Protein 7Z65 (pdb70)

Radius of gyration: 17.52 Å; Cα contacts (8 Å, |Δi|>4): 684; chains: 1; bounding box: 40×44×42 Å

Nearest PDB structures (foldseek):
  7z65-assembly1_A  TM=1.004E+00  e=1.056E-65  Chitinivibrio alkaliphilus ACht1
  7z64-assembly2_B  TM=1.002E+00  e=1.736E-60  Chitinivibrio alkaliphilus ACht1
  6le8-assembly1_A  TM=6.936E-01  e=2.674E-10  Caenorhabditis elegans
  6le7-assembly1_A  TM=6.899E-01  e=1.900E-09  Caenorhabditis elegans
  3gdb-assembly1_A  TM=5.589E-01  e=3.989E-04  Streptococcus pneumoniae R6

InterPro domains:
  IPR001223 Glycoside hydrolase family 18, catalytic domain [PF00704] (47-274)
  IPR001223 Glycoside hydrolase family 18, catalytic domain [PS51910] (29-298)
  IPR011583 Chitinase II/V-like, catalytic domain [SM00636] (20-342)
  IPR017853 Glycoside hydrolase superfamily [SSF51445] (47-275)
  IPR026444 Secretion system, C-terminal sorting domain [PF18962] (595-646)
  IPR026444 Secretion system, C-terminal sorting domain [TIGR04183] (591-647)
  IPR044060 Bacterial repeat domain [PF18998] (302-337)
  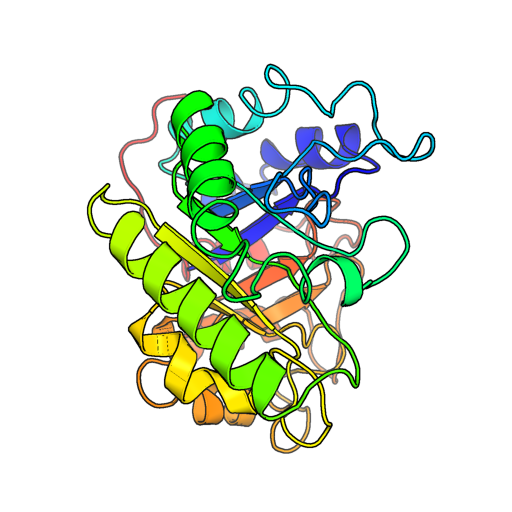IPR044060 Bacterial repeat domain [PF18998] (383-452)
  IPR050314 Glycosyl hydrolase family 18 [PTHR11177] (51-296)

Solvent-accessible surface area: 11142 Å² total; per-residue (Å²): 50,0,0,0,3,0,0,0,66,79,0,64,72,0,30,124,5,4,134,88,73,27,116,45,50,0,0,18,44,0,0,10,6,0,0,0,10,0,0,15,3,70,13,103,2,19,28,53,45,1,100,66,135,92,38,18,72,130,59,14,52,44,109,12,0,70,80,0,38,70,11,0,75,42,43,34,2,74,0,0,0,0,0,10,1,14,20,142,42,101,57,26,72,54,0,41,67,0,1,31,87,91,35,33,85,59,0,0,69,25,0,10,83,26,0,118,118,1,96,0,43,0,0,0,0,3,0,0,0,52,106,27,43,40,121,89,22,37,104,26,2,31,71,0,0,84,66,0,16,90,42,1,84,93,65,68,53,20,4,0,0,4,0,32,9,10,119,145,132,98,24,0,0,1,3,55,8,0,79,87,0,8,101,34,5,61,0,1,0,0,37,5,44,89,99,1,0,60,93,15,119,47,45,44,15,0,64,13,0,66,75,16,0,74,80,16,31,108,47,0,0,1,0,0,4,0,85,47,79,52,16,72,76,7,43,0,53,93,0,0,69,38,0,62,114,45,50,5,1,0,0,0,60,0,0,10,3,124,36,107,15,0,63,127,89,89,4,0,70,8,0,17,91,35,49,20,135,62,53,92,74,167,140

Foldseek 3Di:
DEEAEQEQAPNVLLLVQCPDAFVHFGNLLQAQEYEYAFKEFPQQQAIAGQDPPNGPVVCSDLVNLLSVVVSNVLALRFYAHEYECQSVHQDLSSVLSCLPPNRLVSNLVNRVVVCVVSVGAYHEYHRKFFLDADPSCLVSVLVSLQVSLVVCVVVNGFYEYEYEQDDPGRMPPYLVCLVSNVVSGQAYEHQCEQNAACQHDACRDPVNSLVSNPVCQQRYAYEYELQDQDHNPGGPQVRLVVCLVPNHHHYYYHSSSNDCSNSHNNSSVSSSSSVDGNDHRDD

Sequence (283 aa):
MVISWIPPYNNVPVSFENLEKSFDDGYGPADGLSHIAPQFWVPDDGNGGISSYVVTRDDYSMDYMNDDSVKKVIRDWGNQYGIKKTMLLCIIYNGEHGWDWSLVSSTSISAANRQSSFVDAIVTEMKRLNLHGVEVDLEGPNADSPTDTENFLLFMEKLSDTLSSSSLGKDLTIATFASREWDHIPDASHWPELLPLVDGITSMGYEETGINATGDLSYAGQKSMAAGAPEKLMMLGMPDHLDSWQGSSALLQQVEWAQDNGVGVALWDMQLRNEAWQRRDIWKALSSEIRGPLGTTYT

B-factor: mean 12.18, std 7.64, range [3.36, 64.38]

Structure (mmCIF, N/CA/C/O backbone):
data_7Z65
#
_entry.id   7Z65
#
_cell.length_a   55.060
_cell.length_b   62.340
_cell.length_c   75.170
_cell.angle_alpha   90.000
_cell.angle_beta   90.000
_cell.angle_gamma   90.000
#
_symmetry.space_group_name_H-M   'P 21 21 21'
#
loop_
_entity.id
_entity.type
_entity.pdbx_description
1 polymer 'Chitinase, GH18 family'
2 non-polymer 1,2-ETHANEDIOL
3 water water
#
loop_
_atom_site.group_PDB
_atom_site.id
_atom_site.type_symbol
_atom_site.label_atom_id
_atom_site.label_alt_id
_atom_site.label_comp_id
_atom_site.label_asym_id
_atom_site.label_entity_id
_atom_site.label_seq_id
_atom_site.pdbx_PDB_ins_code
_atom_site.Cartn_x
_atom_site.Cartn_y
_atom_site.Cartn_z
_atom_site.occupancy
_atom_site.B_iso_or_equiv
_atom_site.auth_seq_id
_atom_site.auth_comp_id
_atom_site.auth_asym_id
_atom_site.auth_atom_id
_atom_site.pdbx_PDB_model_num
ATOM 1 N N . MET A 1 1 ? -17.058 -12.577 3.764 1.00 10.73 0 MET A N 1
ATOM 2 C CA . MET A 1 1 ? -16.802 -11.517 4.751 1.00 9.66 0 MET A CA 1
ATOM 3 C C . MET A 1 1 ? -15.299 -11.458 4.982 1.00 10.09 0 MET A C 1
ATOM 4 O O . MET A 1 1 ? -14.613 -12.459 4.812 1.00 8.87 0 MET A O 1
ATOM 20 N N . VAL A 1 2 ? -14.770 -10.291 5.342 1.00 6.15 22 VAL A N 1
ATOM 21 C CA . VAL A 1 2 ? -13.379 -10.134 5.743 1.00 6.21 22 VAL A CA 1
ATOM 22 C C . VAL A 1 2 ? -13.372 -9.355 7.046 1.00 6.15 22 VAL A C 1
ATOM 23 O O . VAL A 1 2 ? -13.882 -8.225 7.105 1.00 6.17 22 VAL A O 1
ATOM 36 N N . ILE A 1 3 ? -12.855 -9.975 8.101 1.00 5.18 23 ILE A N 1
ATOM 37 C CA . ILE A 1 3 ? -12.883 -9.373 9.427 1.0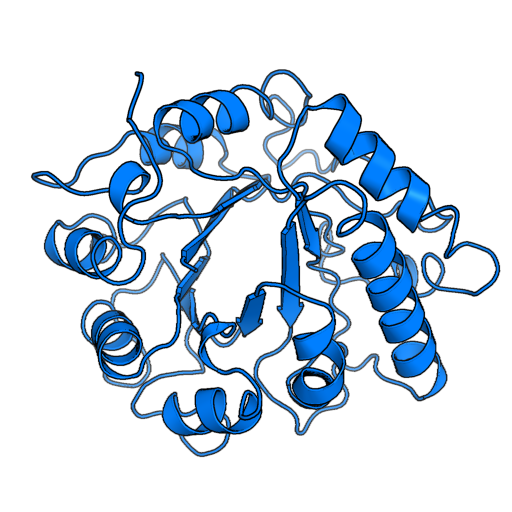0 5.14 23 ILE A CA 1
ATOM 38 C C . ILE A 1 3 ? -11.464 -9.206 9.927 1.00 3.91 23 ILE A C 1
ATOM 39 O O . ILE A 1 3 ? -10.558 -9.967 9.573 1.00 5.05 23 ILE A O 1
ATOM 55 N N . SER A 1 4 ? -11.275 -8.210 10.789 1.00 5.09 24 SER A N 1
ATOM 56 C CA . SER A 1 4 ? -10.064 -8.113 11.580 1.00 4.64 24 SER A CA 1
ATOM 57 C C . SER A 1 4 ? -10.428 -7.629 12.970 1.00 4.86 24 SER A C 1
ATOM 58 O O . SER A 1 4 ? -11.554 -7.210 13.229 1.00 5.85 24 SER A O 1
ATOM 65 N N . TRP A 1 5 ? -9.445 -7.712 13.862 1.00 5.47 25 TRP A N 1
ATOM 66 C CA . TRP A 1 5 ? -9.611 -7.354 15.263 1.00 5.12 25 TRP A CA 1
ATOM 67 C C . TRP A 1 5 ? -8.656 -6.247 15.665 1.00 4.17 25 TRP A C 1
ATOM 68 O O . TRP A 1 5 ? -7.513 -6.194 15.229 1.00 6.14 25 TRP A O 1
ATOM 89 N N . ILE A 1 6 ? -9.137 -5.415 16.572 1.00 4.83 26 ILE A N 1
ATOM 90 C CA . ILE A 1 6 ? -8.280 -4.519 17.339 1.00 5.74 26 ILE A CA 1
ATOM 91 C C . ILE A 1 6 ? -8.164 -5.121 18.730 1.00 5.04 26 ILE A C 1
ATOM 92 O O . ILE A 1 6 ? -9.116 -5.058 19.511 1.00 6.03 26 ILE A O 1
ATOM 108 N N . PRO A 1 7 ? -7.047 -5.744 19.076 1.00 5.77 27 PRO A N 1
ATOM 109 C CA . PRO A 1 7 ? -6.911 -6.274 20.438 1.00 7.20 27 PRO A CA 1
ATOM 110 C C . PRO A 1 7 ? -6.847 -5.136 21.443 1.00 6.42 27 PRO A C 1
ATOM 111 O O . PRO A 1 7 ? -6.634 -3.970 21.073 1.00 6.62 27 PRO A O 1
ATOM 122 N N . PRO A 1 8 ? -7.034 -5.428 22.727 1.00 5.94 28 PRO A N 1
ATOM 123 C CA . PRO A 1 8 ? -7.121 -4.359 23.734 1.00 7.23 28 PRO A CA 1
ATOM 124 C C . PRO A 1 8 ? -5.773 -3.836 24.194 1.00 7.04 28 PRO A C 1
ATOM 125 O O . PRO A 1 8 ? -5.730 -3.011 25.114 1.00 8.80 28 PRO A O 1
ATOM 136 N N . TYR A 1 9 ? -4.691 -4.313 23.585 1.00 6.84 29 TYR A N 1
ATOM 137 C CA . TYR A 1 9 ? -3.341 -3.822 23.825 1.00 7.77 29 TYR A CA 1
ATOM 138 C C . TYR A 1 9 ? -2.775 -3.285 22.518 1.00 9.03 29 TYR A C 1
ATOM 139 O O . TYR A 1 9 ? -3.202 -3.669 21.427 1.00 7.89 29 TYR A O 1
ATOM 156 N N . ASN A 1 10 ? -1.798 -2.385 22.636 1.00 7.96 30 ASN A N 1
ATOM 157 C CA A ASN A 1 10 ? -1.171 -1.728 21.483 0.56 9.01 30 ASN A CA 1
ATOM 158 C CA B ASN A 1 10 ? -1.175 -1.773 21.463 0.44 8.67 30 ASN A CA 1
ATOM 159 C C . ASN A 1 10 ? -2.205 -1.046 20.598 1.00 8.60 30 ASN A C 1
ATOM 160 O O . ASN A 1 10 ? -2.046 -0.961 19.373 1.00 8.73 30 ASN A O 1
ATOM 181 N N . VAL A 1 11 ? -3.269 -0.527 21.222 1.00 8.50 31 VAL A N 1
ATOM 182 C CA . VAL A 1 11 ? -4.346 0.103 20.448 1.00 7.90 31 VAL A CA 1
ATOM 183 C C . VAL A 1 11 ? -3.860 1.260 19.585 1.00 8.13 31 VAL A C 1
ATOM 184 O O . VAL A 1 11 ? -4.342 1.399 18.448 1.00 7.93 31 VAL A O 1
ATOM 197 N N . PRO A 1 12 ? -2.954 2.129 20.036 1.00 9.13 32 PRO A N 1
ATOM 198 C CA . PRO A 1 12 ? -2.478 3.195 19.133 1.00 10.19 32 PRO A CA 1
ATOM 199 C C . PRO A 1 12 ? -1.951 2.684 17.802 1.00 10.34 32 PRO A C 1
ATOM 200 O O . PRO A 1 12 ? -2.146 3.336 16.768 1.00 10.86 32 PRO A O 1
ATOM 211 N N . VAL A 1 13 ? -1.268 1.542 17.808 1.00 9.36 33 VAL A N 1
ATOM 212 C CA . VAL A 1 13 ? -0.740 0.961 16.579 1.00 10.97 33 VAL A CA 1
ATOM 213 C C . VAL A 1 13 ? -1.882 0.551 15.664 1.00 9.54 33 VAL A C 1
ATOM 214 O O . VAL A 1 13 ? -1.887 0.868 14.469 1.00 9.70 33 VAL A O 1
ATOM 227 N N . SER A 1 14 ? -2.847 -0.188 16.209 1.00 7.58 34 SER A N 1
ATOM 228 C CA . SER A 1 14 ? -3.994 -0.60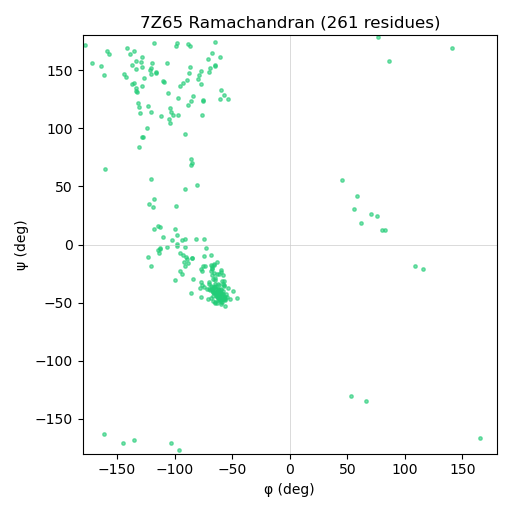6 15.415 1.00 6.83 34 SER A CA 1
ATOM 229 C C . SER A 1 14 ? -4.742 0.585 14.839 1.00 7.94 34 SER A C 1
ATOM 230 O O . SER A 1 14 ? -5.155 0.561 13.671 1.00 7.79 34 SER A O 1
ATOM 237 N N . PHE A 1 15 ? -4.944 1.631 15.643 1.00 8.87 35 PHE A N 1
ATOM 238 C CA . PHE A 1 15 ? -5.669 2.807 15.163 1.00 9.50 35 PHE A CA 1
ATOM 239 C C . PHE A 1 15 ? -4.929 3.477 14.014 1.00 9.31 35 PHE A C 1
ATOM 240 O O . PHE A 1 15 ? -5.555 3.918 13.037 1.00 12.34 35 PHE A O 1
ATOM 257 N N . GLU A 1 16 ? -3.599 3.581 14.105 1.00 10.07 36 GLU A N 1
ATOM 258 C CA . GLU A 1 16 ? -2.858 4.153 12.987 1.00 11.42 36 GLU A CA 1
ATOM 259 C C . GLU A 1 16 ? -3.017 3.308 11.732 1.00 10.79 36 GLU A C 1
ATOM 260 O O . GLU A 1 16 ? -3.076 3.847 10.618 1.00 14.26 36 GLU A O 1
ATOM 272 N N . ASN A 1 17 ? -3.121 1.999 11.892 1.00 9.37 37 ASN A N 1
ATOM 273 C CA . ASN A 1 17 ? -3.185 1.132 10.728 1.00 10.36 37 ASN A CA 1
ATOM 274 C C . ASN A 1 17 ? -4.536 1.150 10.037 1.00 10.14 37 ASN A C 1
ATOM 275 O O . ASN A 1 17 ? -4.602 0.853 8.838 1.00 9.82 37 ASN A O 1
ATOM 286 N N . LEU A 1 18 ? -5.599 1.516 10.749 1.00 12.02 38 LEU A N 1
ATOM 287 C CA . LEU A 1 18 ? -6.910 1.598 10.113 1.00 11.77 38 LEU A CA 1
ATOM 288 C C . LEU A 1 18 ? -6.893 2.539 8.919 1.00 10.11 38 LEU A C 1
ATOM 289 O O . LEU A 1 18 ? -7.591 2.298 7.931 1.00 10.14 38 LEU A O 1
ATOM 305 N N . GLU A 1 19 ? -6.120 3.615 8.977 1.00 13.74 39 GLU A N 1
ATOM 306 C CA . GLU A 1 19 ? -6.149 4.605 7.922 1.00 17.85 39 GLU A CA 1
ATOM 307 C C . GLU A 1 19 ? -5.027 4.435 6.907 1.00 17.47 39 GLU A C 1
ATOM 308 O O . GLU A 1 19 ? -4.877 5.285 6.033 1.00 17.85 39 GLU A O 1
ATOM 320 N N . LYS A 1 20 ? -4.262 3.350 6.975 1.00 11.73 40 LYS A N 1
ATOM 321 C CA . LYS A 1 20 ? -3.163 3.178 6.043 1.00 11.39 40 LYS A CA 1
ATOM 322 C C . LYS A 1 20 ? -3.661 2.703 4.689 1.00 12.12 40 LYS A C 1
ATOM 323 O O . LYS A 1 20 ? -4.634 1.957 4.576 1.00 11.47 40 LYS A O 1
ATOM 342 N N . SER A 1 21 ? -2.982 3.165 3.655 1.00 13.28 41 SER A N 1
ATOM 343 C CA . SER A 1 21 ? -3.233 2.755 2.281 1.00 14.63 41 SER A CA 1
ATOM 344 C C . SER A 1 21 ? -1.881 2.378 1.712 1.00 13.82 41 SER A C 1
ATOM 345 O O . SER A 1 21 ? -0.996 3.229 1.575 1.00 16.43 41 SER A O 1
ATOM 352 N N . PHE A 1 22 ? -1.705 1.102 1.415 1.00 13.65 42 PHE A N 1
ATOM 353 C CA . PHE A 1 22 ? -0.418 0.594 0.967 1.00 14.47 42 PHE A CA 1
ATOM 354 C C . PHE A 1 22 ? -0.401 0.673 -0.552 1.00 17.54 42 PHE A C 1
ATOM 355 O O . PHE A 1 22 ? -0.912 -0.209 -1.245 1.00 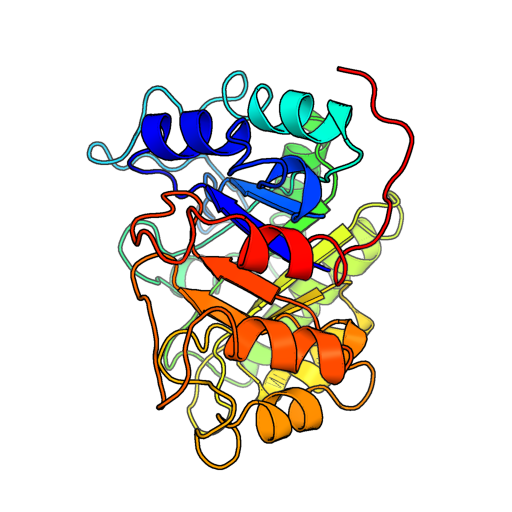13.61 42 PHE A O 1
ATOM 372 N N . ASP A 1 23 ? 0.167 1.761 -1.071 1.00 15.79 43 ASP A N 1
ATOM 373 C CA A ASP A 1 23 ? 0.184 2.013 -2.508 0.48 15.92 43 ASP A CA 1
ATOM 374 C CA B ASP A 1 23 ? 0.182 2.024 -2.507 0.52 15.85 43 ASP A CA 1
ATOM 375 C C . ASP A 1 23 ? -1.207 1.824 -3.114 1.00 16.00 43 ASP A C 1
ATOM 376 O O . ASP A 1 23 ? -1.370 1.236 -4.187 1.00 16.94 43 ASP A O 1
ATOM 393 N N . GLY A 1 24 ? -2.228 2.317 -2.409 1.00 14.26 44 GLY A N 1
ATOM 394 C CA . GLY A 1 24 ? -3.582 2.393 -2.930 1.00 15.43 44 GLY A CA 1
ATOM 395 C C . GLY A 1 24 ? -4.610 1.551 -2.210 1.00 11.67 44 GLY A C 1
ATOM 396 O O . GLY A 1 24 ? -5.815 1.828 -2.326 1.00 12.94 44 GLY A O 1
ATOM 400 N N . TYR A 1 25 ? -4.199 0.526 -1.477 1.00 11.56 45 TYR A N 1
ATOM 401 C CA . TYR A 1 25 ? -5.155 -0.388 -0.874 1.00 9.95 45 TYR A CA 1
ATOM 402 C C . TYR A 1 25 ? -4.768 -0.671 0.570 1.00 9.94 45 TYR A C 1
ATOM 403 O O . TYR A 1 25 ? -3.586 -0.855 0.876 1.00 9.64 45 TYR A O 1
ATOM 420 N N . GLY A 1 26 ? -5.764 -0.708 1.453 1.00 9.15 46 GLY A N 1
ATOM 421 C CA . GLY A 1 26 ? -5.537 -0.998 2.845 1.00 9.04 46 GLY A CA 1
ATOM 422 C C . GLY A 1 26 ? -6.809 -1.422 3.534 1.00 8.19 46 GLY A C 1
ATOM 423 O O . GLY A 1 26 ? -7.793 -1.805 2.895 1.00 9.31 46 GLY A O 1
ATOM 427 N N . PRO A 1 27 ? -6.804 -1.374 4.870 1.00 8.59 47 PRO A N 1
ATOM 428 C CA . PRO A 1 27 ? -7.973 -1.826 5.637 1.00 6.60 47 PRO A CA 1
ATOM 429 C C . PRO A 1 27 ? -9.311 -1.271 5.183 1.00 8.26 47 PRO A C 1
ATOM 430 O O . PRO A 1 27 ? -10.305 -1.993 5.199 1.00 8.46 47 PRO A O 1
ATOM 441 N N . ALA A 1 28 ? -9.379 0.002 4.820 1.00 6.77 48 ALA A N 1
ATOM 442 C CA . ALA A 1 28 ? -10.647 0.577 4.395 1.00 8.44 48 ALA A CA 1
ATOM 443 C C . ALA A 1 28 ? -11.194 -0.109 3.147 1.00 7.31 48 ALA A C 1
ATOM 444 O O . ALA A 1 28 ? -12.411 -0.092 2.919 1.00 9.06 48 ALA A O 1
ATOM 450 N N . ASP A 1 29 ? -10.321 -0.700 2.326 1.00 8.52 49 ASP A N 1
ATOM 451 C CA . ASP A 1 29 ? -10.734 -1.403 1.114 1.00 7.78 49 ASP A CA 1
ATOM 452 C C . ASP A 1 29 ? -10.930 -2.891 1.330 1.00 7.18 49 ASP A C 1
ATOM 453 O O . ASP A 1 29 ? -11.693 -3.523 0.595 1.00 8.96 49 ASP A O 1
ATOM 462 N N . GLY A 1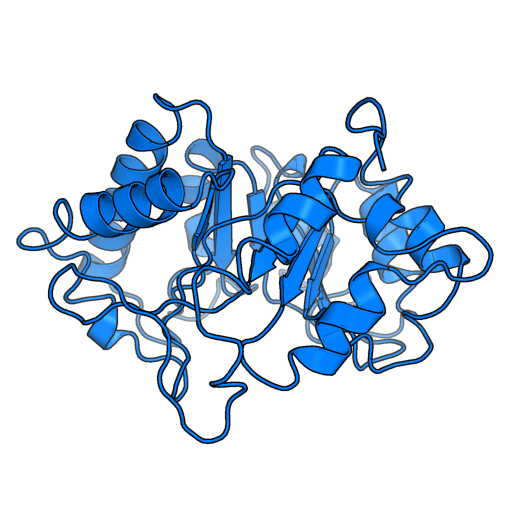 30 ? -10.260 -3.464 2.325 1.00 7.13 50 GLY A N 1
ATOM 463 C CA . GLY A 1 30 ? -10.202 -4.901 2.475 1.00 6.75 50 GLY A CA 1
ATOM 464 C C . GLY A 1 30 ? -11.155 -5.498 3.492 1.00 7.12 50 GLY A C 1
ATOM 465 O O . GLY A 1 30 ? -11.607 -6.633 3.333 1.00 7.03 50 GLY A O 1
ATOM 469 N N . LEU A 1 31 ? -11.478 -4.759 4.546 1.00 5.97 51 LEU A N 1
ATOM 470 C CA . LEU A 1 31 ? -12.323 -5.278 5.613 1.00 4.95 51 LEU A CA 1
ATOM 471 C C . LEU A 1 31 ? -13.788 -4.959 5.371 1.00 5.50 51 LEU A C 1
ATOM 472 O O . LEU A 1 31 ? -14.145 -3.827 5.016 1.00 6.66 51 LEU A O 1
ATOM 488 N N . SER A 1 32 ? -14.646 -5.933 5.652 1.00 5.02 52 SER A N 1
ATOM 489 C CA . SER A 1 32 ? -16.060 -5.658 5.829 1.00 5.11 52 SER A CA 1
ATOM 490 C C . SER A 1 32 ? -16.449 -5.457 7.286 1.00 5.62 52 SER A C 1
ATOM 491 O O . SER A 1 32 ? -17.445 -4.773 7.551 1.00 5.54 52 SER A O 1
ATOM 498 N N . HIS A 1 33 ? -15.666 -5.981 8.220 1.00 4.95 53 HIS A N 1
ATOM 499 C CA . HIS A 1 33 ? -16.012 -5.979 9.634 1.00 4.68 53 HIS A CA 1
ATOM 500 C C . HIS A 1 33 ? -14.746 -5.728 10.427 1.00 5.02 53 HIS A C 1
ATOM 501 O O . HIS A 1 33 ? -13.667 -6.203 10.068 1.00 5.78 53 HIS A O 1
ATOM 515 N N . ILE A 1 34 ? -14.892 -4.996 11.528 1.00 3.62 54 ILE A N 1
ATOM 516 C CA . ILE A 1 34 ? -13.798 -4.740 12.451 1.00 5.20 54 ILE A CA 1
ATOM 517 C C . ILE A 1 34 ? -14.302 -4.976 13.867 1.00 4.38 54 ILE A C 1
ATOM 518 O O . ILE A 1 34 ? -15.416 -4.560 14.218 1.00 5.30 54 ILE A O 1
ATOM 534 N N . ALA A 1 35 ? -13.501 -5.687 14.662 1.00 4.52 55 ALA A N 1
ATOM 535 C CA . ALA A 1 35 ? -13.938 -6.178 15.969 1.00 3.54 55 ALA A CA 1
ATOM 536 C C . ALA A 1 35 ? -12.980 -5.688 17.049 1.00 4.02 55 ALA A C 1
ATOM 537 O O . ALA A 1 35 ? -11.892 -6.262 17.222 1.00 5.48 55 ALA A O 1
ATOM 544 N N . PRO A 1 36 ? -13.315 -4.636 17.792 1.00 5.49 56 PRO A N 1
ATOM 545 C CA . PRO A 1 36 ? -12.499 -4.240 18.953 1.00 4.32 56 PRO A CA 1
ATOM 546 C C . PRO A 1 36 ? -12.766 -5.192 20.104 1.00 4.61 56 PRO A C 1
ATOM 547 O O . PRO A 1 36 ? -13.877 -5.241 20.631 1.00 5.73 56 PRO A O 1
ATOM 558 N N . GLN A 1 37 ? -11.761 -5.997 20.448 1.00 4.39 57 GLN A N 1
ATOM 559 C CA . GLN A 1 37 ? -11.920 -7.071 21.429 1.00 4.06 57 GLN A CA 1
ATOM 560 C C . GLN A 1 37 ? -11.731 -6.486 22.833 1.00 6.07 57 GLN A C 1
ATOM 561 O O . GLN A 1 37 ? -10.715 -6.691 23.501 1.00 5.72 57 GLN A O 1
ATOM 575 N N . PHE A 1 38 ? -12.720 -5.671 23.242 1.00 5.25 58 PHE A N 1
ATOM 576 C CA . PHE A 1 38 ? -12.610 -4.814 24.415 1.00 5.22 58 PHE A CA 1
ATOM 577 C C . PHE A 1 38 ? -13.535 -5.223 25.557 1.00 5.01 58 PHE A C 1
ATOM 578 O O . PHE A 1 38 ? -13.474 -4.597 26.621 1.00 6.38 58 PHE A O 1
ATOM 595 N N . TRP A 1 39 ? -14.386 -6.237 25.371 1.00 4.53 59 TRP A N 1
ATOM 596 C CA . TRP A 1 39 ? -15.375 -6.622 26.369 1.00 5.77 59 TRP A CA 1
ATOM 597 C C . TRP A 1 39 ? -15.191 -8.068 26.808 1.00 4.90 59 TRP A C 1
ATOM 598 O O . TRP A 1 39 ? -14.796 -8.927 26.010 1.00 5.84 59 TRP A O 1
ATOM 619 N N . VAL A 1 40 ? -15.566 -8.329 28.061 1.0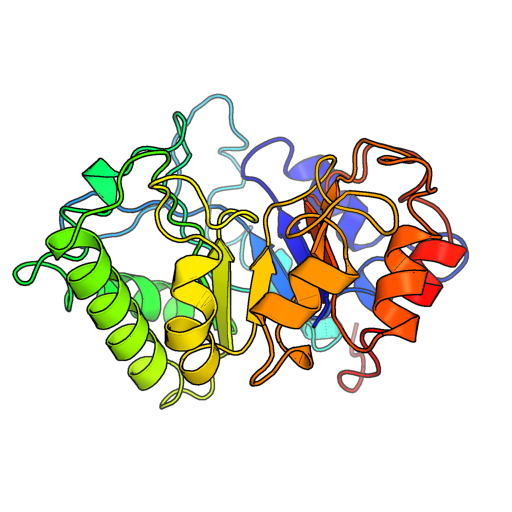0 5.66 60 VAL A N 1
ATOM 620 C CA . VAL A 1 40 ? -15.453 -9.655 28.678 1.00 5.59 60 VAL A CA 1
ATOM 621 C C . VAL A 1 40 ? -16.720 -9.954 29.457 1.00 6.66 60 VAL A C 1
ATOM 622 O O . VAL A 1 40 ? -17.431 -9.052 29.918 1.00 7.24 60 VAL A O 1
ATOM 635 N N . PRO A 1 41 ? -17.024 -11.234 29.638 1.00 6.31 61 PRO A N 1
ATOM 636 C CA . PRO A 1 41 ? -18.129 -11.605 30.530 1.00 6.91 61 PRO A CA 1
ATOM 637 C C . PRO A 1 41 ? -17.720 -11.454 31.982 1.00 9.08 61 PRO A C 1
ATOM 638 O O . PRO A 1 41 ? -16.597 -11.786 32.368 1.00 11.00 61 PRO A O 1
ATOM 649 N N A ASP A 1 42 ? -18.646 -10.959 32.802 0.34 8.64 62 ASP A N 1
ATOM 650 N N B ASP A 1 42 ? -18.650 -10.943 32.793 0.66 8.31 62 ASP A N 1
ATOM 651 C CA A ASP A 1 42 ? -18.394 -10.856 34.234 0.34 10.54 62 ASP A CA 1
ATOM 652 C CA B ASP A 1 42 ? -18.403 -10.862 34.229 0.66 10.67 62 ASP A CA 1
ATOM 653 C C A ASP A 1 42 ? -18.799 -12.114 34.996 0.34 11.54 62 ASP A C 1
ATOM 654 C C B ASP A 1 42 ? -18.515 -12.234 34.884 0.66 9.79 62 ASP A C 1
ATOM 655 O O A ASP A 1 42 ? -18.655 -12.153 36.222 0.34 15.44 62 ASP A O 1
ATOM 656 O O B ASP A 1 42 ? -17.894 -12.478 35.929 0.66 12.62 62 ASP A O 1
ATOM 673 N N . GLY A 1 43 ? -19.304 -13.133 34.299 1.00 10.61 63 GLY A N 1
ATOM 674 C CA . GLY A 1 43 ? -19.582 -14.436 34.867 1.00 12.25 63 GLY A CA 1
ATOM 675 C C . GLY A 1 43 ? -20.993 -14.605 35.385 1.00 17.41 63 GLY A C 1
ATOM 676 O O . GLY A 1 43 ? -21.444 -15.747 35.555 1.00 19.08 63 GLY A O 1
ATOM 681 N N . ASN A 1 44 ? -21.708 -13.510 35.634 1.00 13.55 64 ASN A N 1
ATOM 682 C CA . ASN A 1 44 ? -23.052 -13.571 36.191 1.00 14.08 64 ASN A CA 1
ATOM 683 C C . ASN A 1 44 ? -24.104 -13.098 35.203 1.00 14.91 64 ASN A C 1
ATOM 684 O O . ASN A 1 44 ? -25.242 -12.827 35.607 1.00 19.00 64 ASN A O 1
ATOM 695 N N . GLY A 1 45 ? -23.757 -12.998 33.924 1.00 10.66 65 GLY A N 1
ATOM 696 C CA . GLY A 1 45 ? -24.658 -12.518 32.906 1.00 14.61 65 GLY A CA 1
ATOM 697 C C . GLY A 1 45 ? -24.295 -11.150 32.390 1.00 13.98 65 GLY A C 1
ATOM 698 O O . GLY A 1 45 ? -24.736 -10.775 31.298 1.00 17.47 65 GLY A O 1
ATOM 702 N N . GLY A 1 46 ? -23.482 -10.398 33.120 1.00 10.83 66 GLY A N 1
ATOM 703 C CA . GLY A 1 46 ? -23.077 -9.095 32.650 1.00 10.08 66 GLY A CA 1
ATOM 704 C C . GLY A 1 46 ? -21.863 -9.133 31.762 1.00 8.57 66 GLY A C 1
ATOM 705 O O . GLY A 1 46 ? -21.192 -10.153 31.598 1.00 9.24 66 GLY A O 1
ATOM 709 N N . ILE A 1 47 ? -21.582 -7.986 31.158 1.00 8.36 67 ILE A N 1
ATOM 710 C CA . ILE A 1 47 ? -20.344 -7.799 30.430 1.00 7.78 67 ILE A CA 1
ATOM 711 C C . ILE A 1 47 ? -19.755 -6.455 30.838 1.00 10.07 67 ILE A C 1
ATOM 712 O O . ILE A 1 47 ? -20.448 -5.566 31.342 1.00 13.92 67 ILE A O 1
ATOM 728 N N . SER A 1 48 ? -18.448 -6.332 30.645 1.00 7.20 68 SER A N 1
ATOM 729 C CA A SER A 1 48 ? -17.709 -5.145 31.040 0.86 7.25 68 SER A CA 1
ATOM 730 C CA B SER A 1 48 ? -17.741 -5.119 31.008 0.14 7.78 68 SER A CA 1
ATOM 731 C C . SER A 1 48 ? -16.539 -4.953 30.099 1.00 6.58 68 SER A C 1
ATOM 732 O O . SER A 1 48 ? -16.104 -5.885 29.421 1.00 7.49 68 SER A O 1
ATOM 745 N N . TYR A 1 49 ? -15.994 -3.747 30.102 1.00 6.91 69 TYR A N 1
ATOM 746 C CA . TYR A 1 49 ? -14.733 -3.534 29.424 1.00 7.30 69 TYR A CA 1
ATOM 747 C C . TYR A 1 49 ? -13.621 -4.286 30.152 1.00 6.51 69 TYR A C 1
ATOM 748 O O . TYR A 1 49 ? -13.676 -4.527 31.367 1.00 7.23 69 TYR A O 1
ATOM 765 N N A VAL A 1 50 ? -12.592 -4.664 29.392 0.40 6.12 70 VAL A N 1
ATOM 766 N N B VAL A 1 50 ? -12.600 -4.644 29.380 0.60 5.96 70 VAL A N 1
ATOM 767 C CA A VAL A 1 50 ? -11.418 -5.223 30.033 0.40 6.02 70 VAL A CA 1
ATOM 768 C CA B VAL A 1 50 ? -11.318 -5.129 29.876 0.60 6.85 70 VAL A CA 1
ATOM 769 C C A VAL A 1 50 ? -10.836 -4.190 30.989 0.40 7.27 70 VAL A C 1
ATOM 770 C C B VAL A 1 50 ? -10.770 -4.159 30.922 0.60 7.88 70 VAL A C 1
ATOM 771 O O A VAL A 1 50 ? -11.066 -2.978 30.866 0.40 8.73 70 VAL A O 1
ATOM 772 O O B VAL A 1 50 ? -10.982 -2.942 30.808 0.60 8.40 70 VAL A O 1
ATOM 797 N N . THR A 1 51 ? -10.040 -4.686 31.931 1.00 7.75 71 THR A N 1
ATOM 798 C CA . THR A 1 51 ? -9.379 -3.866 32.936 1.00 7.56 71 THR A CA 1
ATOM 799 C C . THR A 1 51 ? -7.870 -4.068 33.036 1.00 9.26 71 THR A C 1
ATOM 800 O O . THR A 1 51 ? -7.231 -3.325 33.784 1.00 9.91 71 THR A O 1
ATOM 811 N N . ARG A 1 52 ? -7.274 -5.043 32.343 1.00 9.71 72 ARG A N 1
ATOM 812 C CA . ARG A 1 52 ? -5.862 -5.352 32.577 1.00 11.06 72 ARG A CA 1
ATOM 813 C C . ARG A 1 52 ? -5.004 -4.109 32.446 1.00 8.60 72 ARG A C 1
ATOM 814 O O . ARG A 1 52 ? -5.015 -3.435 31.414 1.00 10.41 72 ARG A O 1
ATOM 835 N N . ASP A 1 53 ? -4.227 -3.814 33.484 1.00 11.65 73 ASP A N 1
ATOM 836 C CA . ASP A 1 53 ? -3.503 -2.554 33.453 1.00 11.62 73 ASP A CA 1
ATOM 837 C C . ASP A 1 53 ? -2.309 -2.567 32.508 1.00 12.89 73 ASP A C 1
ATOM 838 O O . ASP A 1 53 ? -1.764 -1.497 32.234 1.00 17.70 73 ASP A O 1
ATOM 847 N N . ASP A 1 54 ? -1.907 -3.715 31.969 1.00 12.08 74 ASP A N 1
ATOM 848 C CA . ASP A 1 54 ? -0.892 -3.730 30.923 1.00 12.58 74 ASP A CA 1
ATOM 849 C C . ASP A 1 54 ? -1.479 -3.648 29.529 1.00 12.56 74 ASP A C 1
ATOM 850 O O . ASP A 1 54 ? -0.737 -3.722 28.546 1.00 17.56 74 ASP A O 1
ATOM 859 N N . TYR A 1 55 ? -2.784 -3.476 29.423 1.00 9.61 75 TYR A N 1
ATOM 860 C CA . TYR A 1 55 ? -3.439 -3.243 28.154 1.00 9.52 75 TYR A CA 1
ATOM 861 C C . TYR A 1 55 ? -3.632 -1.741 27.964 1.00 10.12 75 TYR A C 1
ATOM 862 O O . TYR A 1 55 ? -3.164 -0.927 28.770 1.00 9.74 75 TYR A O 1
ATOM 879 N N . SER A 1 56 ? -4.288 -1.363 26.867 1.00 8.56 76 SER A N 1
ATOM 880 C CA . SER A 1 56 ? -4.395 0.044 26.480 1.00 8.27 76 SER A CA 1
ATOM 881 C C . SER A 1 56 ? -5.581 0.669 27.207 1.00 7.83 76 SER A C 1
ATOM 882 O O . SER A 1 56 ? -6.635 0.934 26.636 1.00 8.45 76 SER A O 1
ATOM 889 N N . MET A 1 57 ? -5.405 0.896 28.506 1.00 10.14 77 MET A N 1
ATOM 890 C CA . MET A 1 57 ? -6.568 1.257 29.320 1.00 9.87 77 MET A CA 1
ATOM 891 C C . MET A 1 57 ? -7.136 2.627 28.982 1.00 10.60 77 MET A C 1
ATOM 892 O O . MET A 1 57 ? -8.324 2.843 29.220 1.00 9.32 77 MET A O 1
ATOM 906 N N . ASP A 1 58 ? -6.355 3.524 28.392 1.00 8.76 78 ASP A N 1
ATOM 907 C CA . ASP A 1 58 ? -6.884 4.811 27.947 1.00 9.31 78 ASP A CA 1
ATOM 908 C C . ASP A 1 58 ? -7.761 4.700 26.706 1.00 7.46 78 ASP A C 1
ATOM 909 O O . ASP A 1 58 ? -8.297 5.720 26.259 1.00 9.50 78 ASP A O 1
ATOM 918 N N . TYR A 1 59 ? -7.893 3.508 26.140 1.00 6.83 79 TYR A N 1
ATOM 919 C CA . TYR A 1 59 ? -8.757 3.257 25.004 1.00 6.37 79 TYR A CA 1
ATOM 920 C C . TYR A 1 59 ? -9.941 2.374 25.337 1.00 8.03 79 TYR A C 1
ATOM 921 O O . TYR A 1 59 ? -10.761 2.125 24.453 1.00 7.93 79 TYR A O 1
ATOM 938 N N . MET A 1 60 ? -10.048 1.872 26.566 1.00 7.10 80 MET A N 1
ATOM 939 C CA . MET A 1 60 ? -11.158 0.988 26.937 1.00 7.01 80 MET A CA 1
ATOM 940 C C . MET A 1 60 ? -12.347 1.846 27.370 1.00 7.87 80 MET A C 1
ATOM 941 O O . MET A 1 60 ? -12.725 1.938 28.537 1.00 9.19 80 MET A O 1
ATOM 955 N N . ASN A 1 61 ? -12.917 2.539 26.388 1.00 7.19 81 ASN A N 1
ATOM 956 C CA . ASN A 1 61 ? -13.966 3.503 26.678 1.00 7.96 81 ASN A CA 1
ATOM 957 C C . ASN A 1 61 ? -14.829 3.731 25.439 1.00 7.00 81 ASN A C 1
ATOM 958 O O . ASN A 1 61 ? -14.449 3.405 24.310 1.00 6.81 81 ASN A O 1
ATOM 969 N N . ASP A 1 62 ? -15.997 4.320 25.679 1.00 6.99 82 ASP A N 1
ATOM 970 C CA . ASP A 1 62 ? -16.976 4.516 24.615 1.00 8.25 82 ASP A CA 1
ATOM 971 C C . ASP A 1 62 ? -16.435 5.417 23.515 1.00 8.65 82 ASP A C 1
ATOM 972 O O . ASP A 1 62 ? -16.699 5.174 22.328 1.00 7.51 82 ASP A O 1
ATOM 981 N N . ASP A 1 63 ? -15.705 6.472 23.876 1.00 8.65 83 ASP A N 1
ATOM 982 C CA . ASP A 1 63 ? -15.230 7.401 22.856 1.00 9.48 83 ASP A CA 1
ATOM 983 C C . ASP A 1 63 ? -14.270 6.711 21.897 1.00 9.62 83 ASP A C 1
ATOM 984 O O . ASP A 1 63 ? -14.297 6.971 20.687 1.00 8.33 83 ASP A O 1
ATOM 993 N N . SER A 1 64 ? -13.419 5.822 22.413 1.00 7.20 84 SER A N 1
ATOM 994 C CA . SER A 1 64 ? -12.470 5.112 21.562 1.00 7.20 84 SER A CA 1
ATOM 995 C C . SER A 1 64 ? -13.191 4.108 20.681 1.00 8.34 84 SER A C 1
ATOM 996 O O . SER A 1 64 ? -12.831 3.922 19.515 1.00 7.49 84 SER A O 1
ATOM 1003 N N . VAL A 1 65 ? -14.214 3.451 21.217 1.00 6.08 85 VAL A N 1
ATOM 1004 C CA . VAL A 1 65 ? -14.994 2.535 20.395 1.00 6.48 85 VAL A CA 1
ATOM 1005 C C . VAL A 1 65 ? -15.662 3.302 19.271 1.00 6.75 85 VAL A C 1
ATOM 1006 O O . VAL A 1 65 ? -15.699 2.845 18.123 1.00 6.48 85 VAL A O 1
ATOM 1019 N N . LYS A 1 66 ? -16.137 4.512 19.569 1.00 6.97 86 LYS A N 1
ATOM 1020 C CA A LYS A 1 66 ? -16.819 5.318 18.559 0.42 7.36 86 LYS A CA 1
ATOM 1021 C CA B LYS A 1 66 ? -16.821 5.287 18.543 0.58 7.60 86 LYS A CA 1
ATOM 1022 C C . LYS A 1 66 ? -15.856 5.827 17.495 1.00 7.28 86 LYS A C 1
ATOM 1023 O O . LYS A 1 66 ? -16.263 6.030 16.344 1.00 7.38 86 LYS A O 1
ATOM 1060 N N . VAL A 1 67 ? -14.579 6.025 17.843 1.00 7.45 87 VAL A N 1
ATOM 1061 C CA . VAL A 1 67 ? -13.576 6.319 16.811 1.00 7.78 87 VAL A CA 1
ATOM 1062 C C . VAL A 1 67 ? -13.551 5.213 15.764 1.00 7.16 87 VAL A C 1
ATOM 1063 O O . VAL A 1 67 ? -13.521 5.478 14.557 1.00 7.10 87 VAL A O 1
ATOM 1076 N N . ILE A 1 68 ? -13.547 3.960 16.211 1.00 6.55 88 ILE A N 1
ATOM 1077 C CA . ILE A 1 68 ? -13.540 2.830 15.288 1.00 6.69 88 ILE A CA 1
ATOM 1078 C C . ILE A 1 68 ? -14.826 2.796 14.479 1.00 6.15 88 ILE A C 1
ATOM 1079 O O . ILE A 1 68 ? -14.801 2.674 13.251 1.00 5.76 88 ILE A O 1
ATOM 1095 N N . ARG A 1 69 ? -15.967 2.894 15.167 1.00 5.80 89 ARG A N 1
ATOM 1096 C CA . ARG A 1 69 ? -17.264 2.873 14.506 1.00 4.86 89 ARG A CA 1
ATOM 1097 C C . ARG A 1 69 ? -17.357 3.961 13.449 1.00 6.17 89 ARG A C 1
ATOM 1098 O O . ARG A 1 69 ? -17.807 3.723 12.318 1.00 6.50 89 ARG A O 1
ATOM 1119 N N . ASP A 1 70 ? -16.967 5.174 13.813 1.00 6.33 90 ASP A N 1
ATOM 1120 C CA . ASP A 1 70 ? -17.076 6.277 12.876 1.00 6.37 90 ASP A CA 1
ATOM 1121 C C . ASP A 1 70 ? -16.098 6.119 11.719 1.00 7.70 90 ASP A C 1
ATOM 1122 O O . ASP A 1 70 ? -16.413 6.481 10.580 1.00 7.29 90 ASP A O 1
ATOM 1131 N N . TRP A 1 71 ? -14.908 5.583 11.981 1.00 6.36 91 TRP A N 1
ATOM 1132 C CA . TRP A 1 71 ? -13.995 5.249 10.892 1.00 7.97 91 TRP A CA 1
ATOM 1133 C C . TRP A 1 71 ? -14.664 4.298 9.907 1.00 6.75 91 TRP A C 1
ATOM 1134 O O . TRP A 1 71 ? -14.698 4.550 8.691 1.00 6.62 91 TRP A O 1
ATOM 1155 N N . GLY A 1 72 ? -15.205 3.199 10.417 1.00 5.55 92 GLY A N 1
ATOM 1156 C CA . GLY A 1 72 ? -15.802 2.211 9.549 1.00 5.74 92 GLY A CA 1
ATOM 1157 C C . GLY A 1 72 ? -17.028 2.721 8.818 1.00 6.02 92 GLY A C 1
ATOM 1158 O O . GLY A 1 72 ? -17.274 2.353 7.660 1.00 5.93 92 GLY A O 1
ATOM 1162 N N . ASN A 1 73 ? -17.806 3.596 9.468 1.00 5.63 93 ASN A N 1
ATOM 1163 C CA . ASN A 1 73 ? -19.021 4.111 8.858 1.00 5.89 93 ASN A CA 1
ATOM 1164 C C . ASN A 1 73 ? -18.730 4.910 7.603 1.00 6.18 93 ASN A C 1
ATOM 1165 O O . ASN A 1 73 ? -19.598 5.005 6.736 1.00 10.00 93 ASN A O 1
ATOM 1176 N N . GLN A 1 74 ? -17.526 5.483 7.486 1.00 7.30 94 GLN A N 1
ATOM 1177 C CA . GLN A 1 74 ? -17.152 6.174 6.255 1.00 7.91 94 GLN A CA 1
ATOM 1178 C C . GLN A 1 74 ? -17.251 5.258 5.051 1.00 8.14 94 GLN A C 1
ATOM 1179 O O . GLN A 1 74 ? -17.501 5.721 3.937 1.00 8.10 94 GLN A O 1
ATOM 1193 N N . TYR A 1 75 ? -17.005 3.973 5.249 1.00 7.24 95 TYR A N 1
ATOM 1194 C CA . TYR A 1 75 ? -16.800 3.020 4.171 1.00 7.75 95 TYR A CA 1
ATOM 1195 C C . TYR A 1 75 ? -17.894 1.973 4.093 1.00 7.27 95 TYR A C 1
ATOM 1196 O O . TYR A 1 75 ? -17.883 1.161 3.159 1.00 10.38 95 TYR A O 1
ATOM 1212 N N . GLY A 1 76 ? -18.844 1.956 5.023 1.00 7.66 96 GLY A N 1
ATOM 1213 C CA . GLY A 1 76 ? -19.789 0.852 5.095 1.00 7.75 96 GLY A CA 1
ATOM 1214 C C . GLY A 1 76 ? -19.272 -0.365 5.835 1.00 6.35 96 GLY A C 1
ATOM 1215 O O . GLY A 1 76 ? -19.906 -1.431 5.780 1.00 8.07 96 GLY A O 1
ATOM 1219 N N . ILE A 1 77 ? -18.157 -0.224 6.535 1.00 6.66 97 ILE A N 1
ATOM 1220 C CA . ILE A 1 77 ? -17.569 -1.277 7.352 1.00 6.22 97 ILE A CA 1
ATOM 1221 C C . ILE A 1 77 ? -18.330 -1.345 8.665 1.00 7.22 97 ILE A C 1
ATOM 1222 O O . ILE A 1 77 ? -18.747 -0.322 9.211 1.00 8.10 97 ILE A O 1
ATOM 1238 N N . LYS A 1 78 ? -18.530 -2.557 9.161 1.00 5.16 98 LYS A N 1
ATOM 1239 C CA A LYS A 1 78 ? -19.331 -2.816 10.352 0.49 4.92 98 LYS A CA 1
ATOM 1240 C CA B LYS A 1 78 ? -19.325 -2.793 10.356 0.51 5.09 98 LYS A CA 1
ATOM 1241 C C . LYS A 1 78 ? -18.422 -3.015 11.554 1.00 4.30 98 LYS A C 1
ATOM 1242 O O . LYS A 1 78 ? -17.481 -3.811 11.498 1.00 6.30 98 LYS A O 1
ATOM 1279 N N . THR A 1 79 ? -18.697 -2.292 12.620 1.00 4.88 99 THR A N 1
ATOM 1280 C CA . THR A 1 79 ? -17.960 -2.447 13.858 1.00 5.46 99 THR A CA 1
ATOM 1281 C C . THR A 1 79 ? -18.764 -3.361 14.765 1.00 6.03 99 THR A C 1
ATOM 1282 O O . THR A 1 79 ? -19.953 -3.125 15.018 1.00 5.77 99 THR A O 1
ATOM 1293 N N . MET A 1 80 ? -18.120 -4.410 15.240 1.00 5.53 100 MET A N 1
ATOM 1294 C CA . MET A 1 80 ? -18.787 -5.464 15.979 1.00 5.47 100 MET A CA 1
ATOM 1295 C C . MET A 1 80 ? -18.442 -5.351 17.454 1.00 5.52 100 MET A C 1
ATOM 1296 O O . MET A 1 80 ? -17.268 -5.197 17.809 1.00 7.51 100 MET A O 1
ATOM 1310 N N . LEU A 1 81 ? -19.453 -5.388 18.305 1.00 4.98 101 LEU A N 1
ATOM 1311 C CA A LEU A 1 81 ? -19.217 -5.591 19.727 0.48 5.73 101 LEU A CA 1
ATOM 1312 C CA B LEU A 1 81 ? -19.187 -5.579 19.718 0.52 6.10 101 LEU A CA 1
ATOM 1313 C C . LEU A 1 81 ? -18.550 -6.947 19.905 1.00 6.26 101 LEU A C 1
ATOM 1314 O O . LEU A 1 81 ? -19.150 -7.981 19.589 1.00 5.87 101 LEU A O 1
ATOM 1345 N N . CYS A 1 82 ? -17.320 -6.956 20.380 1.00 5.60 102 CYS A N 1
ATOM 1346 C CA . CYS A 1 82 ? -16.523 -8.173 20.414 1.00 5.67 102 CYS A CA 1
ATOM 1347 C C . CYS A 1 82 ? -16.333 -8.581 21.860 1.00 5.58 102 CYS A C 1
ATOM 1348 O O . CYS A 1 82 ? -15.662 -7.894 22.633 1.00 6.70 102 CYS A O 1
ATOM 1355 N N . ILE A 1 83 ? -16.965 -9.686 22.226 1.00 4.97 103 ILE A N 1
ATOM 1356 C CA A ILE A 1 83 ? -16.958 -10.223 23.583 0.49 5.97 103 ILE A CA 1
ATOM 1357 C CA B ILE A 1 83 ? -16.897 -10.194 23.585 0.51 6.62 103 ILE A CA 1
ATOM 1358 C C . ILE A 1 83 ? -16.049 -11.446 23.592 1.00 6.13 103 ILE A C 1
ATOM 1359 O O . ILE A 1 83 ? -16.256 -12.361 22.786 1.00 6.91 103 ILE A O 1
ATOM 1390 N N . TYR A 1 84 ? -15.062 -11.464 24.484 1.00 6.25 104 TYR A N 1
ATOM 1391 C CA . TYR A 1 84 ? -14.137 -12.581 24.575 1.00 6.01 104 TYR A CA 1
ATOM 1392 C C . TYR A 1 84 ? -13.864 -12.916 26.025 1.00 6.68 104 TYR A C 1
ATOM 1393 O O . TYR A 1 84 ? -14.180 -12.139 26.927 1.00 6.91 104 TYR A O 1
ATOM 1410 N N . ASN A 1 85 ? -13.306 -14.104 26.247 1.00 6.04 105 ASN A N 1
ATOM 1411 C CA . ASN A 1 85 ? -13.020 -14.593 27.589 1.00 5.65 105 ASN A CA 1
ATOM 1412 C C . ASN A 1 85 ? -11.551 -14.923 27.753 1.00 5.86 105 ASN A C 1
ATOM 1413 O O . ASN A 1 85 ? -11.182 -15.862 28.457 1.00 7.48 105 ASN A O 1
ATOM 1424 N N . GLY A 1 86 ? -10.699 -14.132 27.100 1.00 6.34 106 GLY A N 1
ATOM 1425 C CA . GLY A 1 86 ? -9.273 -14.393 27.038 1.00 7.77 106 GLY A CA 1
ATOM 1426 C C . GLY A 1 86 ? -8.411 -13.353 27.730 1.00 7.55 106 GLY A C 1
ATOM 1427 O O . GLY A 1 86 ? -7.197 -13.327 27.515 1.00 9.29 106 GLY A O 1
ATOM 1431 N N . GLU A 1 87 ? -9.006 -12.505 28.578 1.00 6.91 107 GLU A N 1
ATOM 1432 C CA . GLU A 1 87 ? -8.255 -11.408 29.186 1.00 8.60 107 GLU A CA 1
ATOM 1433 C C . GLU A 1 87 ? -7.026 -11.917 29.921 1.00 8.01 107 GLU A C 1
ATOM 1434 O O . GLU A 1 87 ? -5.942 -11.324 29.818 1.00 11.13 107 GLU A O 1
ATOM 1446 N N . HIS A 1 88 ? -7.167 -13.015 30.653 1.00 8.79 108 HIS A N 1
ATOM 1447 C CA . HIS A 1 88 ? -6.083 -13.639 31.397 1.00 11.61 108 HIS A CA 1
ATOM 1448 C C . HIS A 1 88 ? -5.819 -15.042 30.877 1.00 10.23 108 HIS A C 1
ATOM 1449 O O . HIS A 1 88 ? -5.542 -15.966 31.641 1.00 15.38 108 HIS A O 1
ATOM 1463 N N . GLY A 1 89 ? -5.887 -15.205 29.562 1.00 10.51 109 GLY A N 1
ATOM 1464 C CA . GLY A 1 89 ? -5.941 -16.523 28.967 1.00 13.14 109 GLY A CA 1
ATOM 1465 C C . GLY A 1 89 ? -7.372 -17.025 28.912 1.00 11.57 109 GLY A C 1
ATOM 1466 O O . GLY A 1 89 ? -8.246 -16.570 29.644 1.00 11.59 109 GLY A O 1
ATOM 1470 N N . TRP A 1 90 ? -7.623 -17.970 28.008 1.00 10.73 110 TRP A N 1
ATOM 1471 C CA . TRP A 1 90 ? -8.989 -18.428 27.836 1.00 8.97 110 TRP A CA 1
ATOM 1472 C C . TRP A 1 90 ? -9.506 -19.017 29.144 1.00 10.15 110 TRP A C 1
ATOM 1473 O O . TRP A 1 90 ? -8.900 -19.932 29.720 1.00 14.26 110 TRP A O 1
ATOM 1494 N N . ASP A 1 91 ? -10.644 -18.495 29.611 1.00 9.58 111 ASP A N 1
ATOM 1495 C CA . ASP A 1 91 ? -11.237 -18.886 30.895 1.00 9.87 111 ASP A CA 1
ATOM 1496 C C . ASP A 1 91 ? -12.685 -19.272 30.627 1.00 7.85 111 ASP A C 1
ATOM 1497 O O . ASP A 1 91 ? -13.580 -18.429 30.615 1.00 8.80 111 ASP A O 1
ATOM 1506 N N . TRP A 1 92 ? -12.925 -20.562 30.384 1.00 8.44 112 TRP A N 1
ATOM 1507 C CA . TRP A 1 92 ? -14.277 -20.999 30.074 1.00 8.69 112 TRP A CA 1
ATOM 1508 C C . TRP A 1 92 ? -15.232 -20.834 31.245 1.00 9.61 112 TRP A C 1
ATOM 1509 O O . TRP A 1 92 ? -16.443 -20.727 31.022 1.00 10.29 112 TRP A O 1
ATOM 1530 N N . SER A 1 93 ? -14.732 -20.824 32.477 1.00 9.57 113 SER A N 1
ATOM 1531 C CA . SER A 1 93 ? -15.627 -20.714 33.626 1.00 10.40 113 SER A CA 1
ATOM 1532 C C . SER A 1 93 ? -16.452 -19.436 33.576 1.00 11.36 113 SER A C 1
ATOM 1533 O O . SER A 1 93 ? -17.600 -19.423 34.040 1.00 14.46 113 SER A O 1
ATOM 1540 N N . LEU A 1 94 ? -15.904 -18.365 33.008 1.00 10.63 114 LEU A N 1
ATOM 1541 C CA . LEU A 1 94 ? -16.673 -17.138 32.848 1.00 11.23 114 LEU A CA 1
ATOM 1542 C C . LEU A 1 94 ? -17.823 -17.323 31.874 1.00 9.46 114 LEU A C 1
ATOM 1543 O O . LEU A 1 94 ? -18.860 -16.662 31.995 1.00 13.26 114 LEU A O 1
ATOM 1559 N N . VAL A 1 95 ? -17.661 -18.215 30.909 1.00 7.99 115 VAL A N 1
ATOM 1560 C CA . VAL A 1 95 ? -18.685 -18.432 29.908 1.00 7.25 115 VAL A CA 1
ATOM 1561 C C . VAL A 1 95 ? -19.710 -19.433 30.400 1.00 8.69 115 VAL A C 1
ATOM 1562 O O . VAL A 1 95 ? -20.910 -19.238 30.215 1.00 8.78 115 VAL A O 1
ATOM 1575 N N . SER A 1 96 ? -19.251 -20.501 31.048 1.00 10.85 116 SER A N 1
ATOM 1576 C CA A SER A 1 96 ? -20.160 -21.545 31.508 0.48 12.12 116 SER A CA 1
ATOM 1577 C CA B SER A 1 96 ? -20.179 -21.536 31.473 0.52 12.14 116 SER A CA 1
ATOM 1578 C C . SER A 1 96 ? -21.253 -20.970 32.395 1.00 9.59 116 SER A C 1
ATOM 1579 O O . SER A 1 96 ? -22.427 -21.334 32.270 1.00 11.27 116 SER A O 1
ATOM 1592 N N . THR A 1 97 ? -20.886 -20.063 33.306 1.00 11.49 117 THR A N 1
ATOM 1593 C CA . THR A 1 97 ? -21.887 -19.479 34.188 1.00 11.67 117 THR A CA 1
ATOM 1594 C C . THR A 1 97 ? -22.734 -18.419 33.489 1.00 11.29 117 THR A C 1
ATOM 1595 O O . THR A 1 97 ? -23.865 -18.171 33.924 1.00 16.81 117 THR A O 1
ATOM 1605 N N . SER A 1 98 ? -22.240 -17.840 32.389 1.00 9.27 118 SER A N 1
ATOM 1606 C CA . SER A 1 98 ? -23.008 -16.868 31.622 1.00 9.51 118 SER A CA 1
ATOM 1607 C C . SER A 1 98 ? -24.068 -17.538 30.750 1.00 9.17 118 SER A C 1
ATOM 1608 O O . SER A 1 98 ? -25.140 -16.965 30.532 1.00 9.84 118 SER A O 1
ATOM 1615 N N . ILE A 1 99 ? -23.798 -18.748 30.253 1.00 8.78 119 ILE A N 1
ATOM 1616 C CA . ILE A 1 99 ? -24.702 -19.415 29.325 1.00 8.70 119 ILE A CA 1
ATOM 1617 C C . ILE A 1 99 ? -25.606 -20.416 30.013 1.00 8.80 119 ILE A C 1
ATOM 1618 O O . ILE A 1 99 ? -26.428 -21.065 29.349 1.00 10.21 119 ILE A O 1
ATOM 1634 N N . SER A 1 100 ? -25.491 -20.559 31.328 1.00 11.18 120 SER A N 1
ATOM 1635 C CA . SER A 1 100 ? -26.386 -21.421 32.078 1.00 13.81 120 SER A CA 1
ATOM 1636 C C . SER A 1 100 ? -27.820 -20.928 31.927 1.00 11.75 120 SER A C 1
ATOM 1637 O O . SER A 1 100 ? -28.065 -19.773 31.576 1.00 12.10 120 SER A O 1
ATOM 1644 N N . ALA A 1 101 ? -28.778 -21.808 32.231 1.00 13.90 121 ALA A N 1
ATOM 1645 C CA . ALA A 1 101 ? -30.176 -21.411 32.137 1.00 13.66 121 ALA A CA 1
ATOM 1646 C C . ALA A 1 101 ? -30.463 -20.193 33.004 1.00 13.66 121 ALA A C 1
ATOM 1647 O O . ALA A 1 101 ? -31.254 -19.322 32.624 1.00 16.34 121 ALA A O 1
ATOM 1654 N N . ALA A 1 102 ? -29.808 -20.092 34.158 1.00 13.46 122 ALA A N 1
ATOM 1655 C CA . ALA A 1 102 ? -30.091 -18.980 35.057 1.00 14.42 122 ALA A CA 1
ATOM 1656 C C . ALA A 1 102 ? -29.697 -17.630 34.456 1.00 12.89 122 ALA A C 1
ATOM 1657 O O . ALA A 1 102 ? -30.389 -16.626 34.661 1.00 15.04 122 ALA A O 1
ATOM 1664 N N . ASN A 1 103 ? -28.598 -17.575 33.713 1.00 9.72 123 ASN A N 1
ATOM 1665 C CA . ASN A 1 103 ? -28.032 -16.301 33.299 1.00 10.56 123 ASN A CA 1
ATOM 1666 C C . ASN A 1 103 ? -28.101 -16.041 31.805 1.00 9.44 123 ASN A C 1
ATOM 1667 O O . ASN A 1 103 ? -27.810 -14.921 31.377 1.00 9.52 123 ASN A O 1
ATOM 1678 N N . ARG A 1 104 ? -28.510 -17.024 31.009 1.00 8.63 124 ARG A N 1
ATOM 1679 C CA . ARG A 1 104 ? -28.346 -16.940 29.560 1.00 8.95 124 ARG A CA 1
ATOM 1680 C C . ARG A 1 104 ? -29.091 -15.745 28.969 1.00 9.01 124 ARG A C 1
ATOM 1681 O O . ARG A 1 104 ? -28.541 -15.000 28.148 1.00 9.78 124 ARG A O 1
ATOM 1702 N N . GLN A 1 105 ? -30.348 -15.547 29.372 1.00 10.39 125 GLN A N 1
ATOM 1703 C CA . GLN A 1 105 ? -31.098 -14.398 28.862 1.00 8.88 125 GLN A CA 1
ATOM 1704 C C . GLN A 1 105 ? -30.440 -13.085 29.268 1.00 10.53 125 GLN A C 1
ATOM 1705 O O . GLN A 1 105 ? -30.348 -12.154 28.456 1.00 9.95 125 GLN A O 1
ATOM 1719 N N . SER A 1 106 ? -30.026 -12.966 30.535 1.00 9.74 126 SER A N 1
ATOM 1720 C CA A SER A 1 106 ? -29.381 -11.735 30.981 0.60 9.45 126 SER A CA 1
ATOM 1721 C CA B SER A 1 106 ? -29.385 -11.734 30.978 0.40 9.63 126 SER A CA 1
ATOM 1722 C C . SER A 1 106 ? -28.103 -11.475 30.196 1.00 8.61 126 SER A C 1
ATOM 1723 O O . SER A 1 106 ? -27.761 -10.328 29.921 1.00 9.34 126 SER A O 1
ATOM 1736 N N . PHE A 1 107 ? -27.383 -12.537 29.840 1.00 7.71 127 PHE A N 1
ATOM 1737 C CA . PHE A 1 107 ? -26.143 -12.410 29.080 1.00 8.45 127 PHE A CA 1
ATOM 1738 C C . PHE A 1 107 ? -26.414 -11.885 27.678 1.00 8.00 127 PHE A C 1
ATOM 1739 O O . PHE A 1 107 ? -25.761 -10.947 27.219 1.00 7.38 127 PHE A O 1
ATOM 1756 N N . VAL A 1 108 ? -27.379 -12.475 26.983 1.00 6.85 128 VAL A N 1
ATOM 1757 C CA . VAL A 1 108 ? -27.788 -11.942 25.689 1.00 7.98 128 VAL A CA 1
ATOM 1758 C C . VAL A 1 108 ? -28.196 -10.485 25.828 1.00 7.20 128 VAL A C 1
ATOM 1759 O O . VAL A 1 108 ? -27.774 -9.627 25.039 1.00 9.26 128 VAL A O 1
ATOM 1772 N N . ASP A 1 109 ? -29.018 -10.182 26.839 1.00 8.88 129 ASP A N 1
ATOM 1773 C CA . ASP A 1 109 ? -29.496 -8.814 27.028 1.00 9.19 129 ASP A CA 1
ATOM 1774 C C 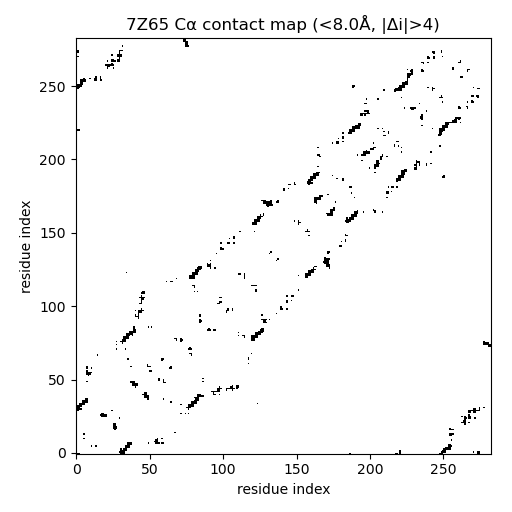. ASP A 1 109 ? -28.331 -7.856 27.222 1.00 8.07 129 ASP A C 1
ATOM 1775 O O . ASP A 1 109 ? -28.322 -6.749 26.669 1.00 9.44 129 ASP A O 1
ATOM 1784 N N . ALA A 1 110 ? -27.339 -8.253 28.024 1.00 7.98 130 ALA A N 1
ATOM 1785 C CA . ALA A 1 110 ? -26.229 -7.356 28.316 1.00 9.07 130 ALA A CA 1
ATOM 1786 C C . ALA A 1 110 ? -25.407 -7.084 27.062 1.00 8.11 130 ALA A C 1
ATOM 1787 O O . ALA A 1 110 ? -24.984 -5.946 26.816 1.00 8.81 130 ALA A O 1
ATOM 1794 N N . ILE A 1 111 ? -25.166 -8.120 26.256 1.00 7.13 131 ILE A N 1
ATOM 1795 C CA . ILE A 1 111 ? -24.428 -7.966 25.007 1.00 7.16 131 ILE A CA 1
ATOM 1796 C C . ILE A 1 111 ? -25.186 -7.050 24.060 1.00 7.31 131 ILE A C 1
ATOM 1797 O O . ILE A 1 111 ? -24.622 -6.111 23.485 1.00 7.43 131 ILE A O 1
ATOM 1813 N N . VAL A 1 112 ? -26.468 -7.328 23.860 1.00 6.69 132 VAL A N 1
ATOM 1814 C CA . VAL A 1 112 ? -27.237 -6.559 22.888 1.00 6.75 132 VAL A CA 1
ATOM 1815 C C . VAL A 1 112 ? -27.384 -5.120 23.346 1.00 7.97 132 VAL A C 1
ATOM 1816 O O . VAL A 1 112 ? -27.286 -4.194 22.537 1.00 8.94 132 VAL A O 1
ATOM 1829 N N . THR A 1 113 ? -27.627 -4.910 24.648 1.00 7.95 133 THR A N 1
ATOM 1830 C CA . THR A 1 113 ? -27.724 -3.553 25.175 1.00 9.24 133 THR A CA 1
ATOM 1831 C C . THR A 1 113 ? -26.457 -2.764 24.891 1.00 9.00 133 THR A C 1
ATOM 1832 O O . THR A 1 113 ? -26.531 -1.597 24.493 1.00 10.41 133 THR A O 1
ATOM 1842 N N . GLU A 1 114 ? -25.293 -3.372 25.113 1.00 7.20 134 GLU A N 1
ATOM 1843 C CA . GLU A 1 114 ? -24.028 -2.668 24.912 1.00 8.02 134 GLU A CA 1
ATOM 1844 C C . GLU A 1 114 ? -23.811 -2.353 23.437 1.00 8.46 134 GLU A C 1
ATOM 1845 O O . GLU A 1 114 ? -23.357 -1.257 23.078 1.00 9.64 134 GLU A O 1
ATOM 1857 N N . MET A 1 115 ? -24.149 -3.296 22.565 1.00 7.30 135 MET A N 1
ATOM 1858 C CA . MET A 1 115 ? -24.044 -3.063 21.126 1.00 7.04 135 MET A CA 1
ATOM 1859 C C . MET A 1 115 ? -24.940 -1.903 20.704 1.00 7.03 135 MET A C 1
ATOM 1860 O O . MET A 1 115 ? -24.512 -0.999 19.977 1.00 7.75 135 MET A O 1
ATOM 1874 N N . LYS A 1 116 ? -26.193 -1.912 21.161 1.00 7.68 136 LYS A N 1
ATOM 1875 C CA . LYS A 1 116 ? -27.142 -0.878 20.763 1.00 7.85 136 LYS A CA 1
ATOM 1876 C C . LYS A 1 116 ? -26.709 0.480 21.273 1.00 10.56 136 LYS A C 1
ATOM 1877 O O . LYS A 1 116 ? -26.835 1.485 20.569 1.00 10.69 136 LYS A O 1
ATOM 1896 N N . ARG A 1 117 ? -26.214 0.515 22.506 1.00 9.59 137 ARG A N 1
ATOM 1897 C CA . ARG A 1 117 ? -25.860 1.766 23.165 1.00 12.67 137 ARG A CA 1
ATOM 1898 C C . ARG A 1 117 ? -24.804 2.515 22.370 1.00 10.21 137 ARG A C 1
ATOM 1899 O O . ARG A 1 117 ? -24.847 3.753 22.268 1.00 16.55 137 ARG A O 1
ATOM 1920 N N . LEU A 1 118 ? -23.861 1.785 21.789 1.00 8.08 138 LEU A N 1
ATOM 1921 C CA . LEU A 1 118 ? -22.756 2.345 21.029 1.00 7.55 138 LEU A CA 1
ATOM 1922 C C . LEU A 1 118 ? -23.052 2.421 19.537 1.00 6.54 138 LEU A C 1
ATOM 1923 O O . LEU A 1 118 ? -22.185 2.859 18.775 1.00 7.44 138 LEU A O 1
ATOM 1939 N N . ASN A 1 119 ? -24.264 2.054 19.108 1.00 6.93 139 ASN A N 1
ATOM 1940 C CA . ASN A 1 119 ? -24.653 2.083 17.701 1.00 6.09 139 ASN A CA 1
ATOM 1941 C C . ASN A 1 119 ? -23.739 1.202 16.854 1.00 6.54 139 ASN A C 1
ATOM 1942 O O . ASN A 1 119 ? -23.344 1.555 15.731 1.00 6.84 139 ASN A O 1
ATOM 1953 N N . LEU A 1 120 ? -23.417 0.029 17.387 1.00 5.65 140 LEU A N 1
ATOM 1954 C CA . LEU A 1 120 ? -22.593 -0.915 16.654 1.00 5.66 140 LEU A CA 1
ATOM 1955 C C . LEU A 1 120 ? -23.468 -1.814 15.776 1.00 6.78 140 LEU A C 1
ATOM 1956 O O . LEU A 1 120 ? -24.695 -1.792 15.840 1.00 7.17 140 LEU A O 1
ATOM 1972 N N . HIS A 1 121 ? -22.803 -2.621 14.941 1.00 5.17 141 HIS A N 1
ATOM 1973 C CA . HIS A 1 121 ? -23.436 -3.261 13.800 1.00 4.90 141 HIS A CA 1
ATOM 1974 C C . HIS A 1 121 ? -23.665 -4.744 13.998 1.00 5.12 141 HIS A C 1
ATOM 1975 O O . HIS A 1 121 ? -24.273 -5.382 13.130 1.00 6.16 141 HIS A O 1
ATOM 1989 N N . GLY A 1 122 ? -23.243 -5.294 15.124 1.00 4.83 142 GLY A N 1
ATOM 1990 C CA . GLY A 1 122 ? -23.414 -6.709 15.377 1.00 5.33 142 GLY A CA 1
ATOM 1991 C C . GLY A 1 122 ? -22.535 -7.099 16.537 1.00 4.83 142 GLY A C 1
ATOM 1992 O O . GLY A 1 122 ? -21.997 -6.246 17.240 1.00 4.58 142 GLY A O 1
ATOM 1996 N N . VAL A 1 123 ? -22.373 -8.409 16.690 1.00 4.17 143 VAL A N 1
ATOM 1997 C CA . VAL A 1 123 ? -21.618 -8.986 17.786 1.00 4.77 143 VAL A CA 1
ATOM 1998 C C . VAL A 1 123 ? -20.688 -10.032 17.202 1.00 4.62 143 VAL A C 1
ATOM 1999 O O . VAL A 1 123 ? -21.126 -10.883 16.424 1.00 5.10 143 VAL A O 1
ATOM 2012 N N . GLU A 1 124 ? -19.417 -9.958 17.589 1.00 4.24 144 GLU A N 1
ATOM 2013 C CA . GLU A 1 124 ? -18.418 -10.989 17.337 1.00 4.60 144 GLU A CA 1
ATOM 2014 C C . GLU A 1 124 ? -18.195 -11.759 18.642 1.00 3.80 144 GLU A C 1
ATOM 2015 O O . GLU A 1 124 ? -17.766 -11.177 19.643 1.00 4.65 144 GLU A O 1
ATOM 2027 N N . VAL A 1 125 ? -18.500 -13.060 18.629 1.00 4.08 145 VAL A N 1
ATOM 2028 C CA . VAL A 1 125 ? -18.421 -13.922 19.808 1.00 4.04 145 VAL A CA 1
ATOM 2029 C C . VAL A 1 125 ? -17.088 -14.664 19.785 1.00 4.44 145 VAL A C 1
ATOM 2030 O O . VAL A 1 125 ? -16.877 -15.531 18.932 1.00 4.95 145 VAL A O 1
ATOM 2043 N N . ASP A 1 126 ? -16.197 -14.322 20.717 1.00 4.03 146 ASP A N 1
ATOM 2044 C CA . ASP A 1 126 ? -14.870 -14.925 20.842 1.00 4.33 146 ASP A CA 1
ATOM 2045 C C . ASP A 1 126 ? -14.760 -15.561 22.217 1.00 4.78 146 ASP A C 1
ATOM 2046 O O . ASP A 1 126 ? -13.855 -15.266 23.001 1.00 5.90 146 ASP A O 1
ATOM 2055 N N . LEU A 1 127 ? -15.692 -16.455 22.493 1.00 5.14 147 LEU A N 1
ATOM 2056 C CA . LEU A 1 127 ? -15.758 -17.176 23.755 1.00 5.41 147 LEU A CA 1
ATOM 2057 C C . LEU A 1 127 ? -15.221 -18.591 23.528 1.00 5.08 147 LEU A C 1
ATOM 2058 O O . LEU A 1 127 ? -15.814 -19.382 22.782 1.00 6.70 147 LEU A O 1
ATOM 2074 N N . GLU A 1 128 ? -14.099 -18.893 24.149 1.00 5.67 148 GLU A N 1
ATOM 2075 C CA . GLU A 1 128 ? -13.317 -20.069 23.783 1.00 6.76 148 GLU A CA 1
ATOM 2076 C C . GLU A 1 128 ? -13.014 -20.916 25.009 1.00 6.29 148 GLU A C 1
ATOM 2077 O O . GLU A 1 128 ? -12.609 -20.395 26.061 1.00 6.77 148 GLU A O 1
ATOM 2089 N N . GLY A 1 129 ? -13.177 -22.232 24.846 1.00 7.79 149 GLY A N 1
ATOM 2090 C CA . GLY A 1 129 ? -12.952 -23.173 25.913 1.00 8.13 149 GLY A CA 1
ATOM 2091 C C . GLY A 1 129 ? -12.065 -24.315 25.475 1.00 7.73 149 GLY A C 1
ATOM 2092 O O . GLY A 1 129 ? -12.554 -25.387 25.131 1.00 8.93 149 GLY A O 1
ATOM 2096 N N . PRO A 1 130 ? -10.749 -24.130 25.517 1.00 8.71 150 PRO A N 1
ATOM 2097 C CA . PRO A 1 130 ? -9.855 -25.247 25.205 1.00 9.66 150 PRO A CA 1
ATOM 2098 C C . PRO A 1 130 ? -10.142 -26.413 26.130 1.00 11.31 150 PRO A C 1
ATOM 2099 O O . PRO A 1 130 ? -10.177 -26.257 27.350 1.00 12.04 150 PRO A O 1
ATOM 2110 N N . ASN A 1 131 ? -10.343 -27.588 25.540 1.00 10.28 151 ASN A N 1
ATOM 2111 C CA . ASN A 1 131 ? -10.545 -28.832 26.269 1.00 11.62 151 ASN A CA 1
ATOM 2112 C C . ASN A 1 131 ? -11.783 -28.808 27.148 1.00 11.82 151 ASN A C 1
ATOM 2113 O O . ASN A 1 131 ? -11.919 -29.638 28.048 1.00 14.09 151 ASN A O 1
ATOM 2124 N N . ALA A 1 132 ? -12.718 -27.896 26.905 1.00 10.95 152 ALA A N 1
ATOM 2125 C CA . ALA A 1 132 ? -13.798 -27.665 27.851 1.00 10.04 152 ALA A CA 1
ATOM 2126 C C . ALA A 1 132 ? -15.149 -28.137 27.353 1.00 9.55 152 ALA A C 1
ATOM 2127 O O . ALA A 1 132 ? -16.151 -27.910 28.037 1.00 12.05 152 ALA A O 1
ATOM 2134 N N . ASP A 1 133 ? -15.206 -28.818 26.213 1.00 9.26 153 ASP A N 1
ATOM 2135 C CA . ASP A 1 133 ? -16.494 -29.239 25.701 1.00 10.61 153 ASP A CA 1
ATOM 2136 C C . ASP A 1 133 ? -17.094 -30.336 26.576 1.00 9.57 153 ASP A C 1
ATOM 2137 O O . ASP A 1 133 ? -16.388 -31.137 27.200 1.00 10.86 153 ASP A O 1
ATOM 2146 N N . SER A 1 134 ? -18.416 -30.332 26.636 1.00 11.29 154 SER A N 1
ATOM 2147 C CA . SER A 1 134 ? -19.196 -31.364 27.299 1.00 12.00 154 SER A CA 1
ATOM 2148 C C . SER A 1 134 ? -20.591 -31.317 26.712 1.00 12.48 154 SER A C 1
ATOM 2149 O O . SER A 1 134 ? -20.950 -30.351 26.030 1.00 10.16 154 SER A O 1
ATOM 2156 N N . PRO A 1 135 ? -21.408 -32.334 26.962 1.00 12.39 155 PRO A N 1
ATOM 2157 C CA . PRO A 1 135 ? -22.794 -32.274 26.472 1.00 12.39 155 PRO A CA 1
ATOM 2158 C C . PRO A 1 135 ? -23.536 -31.044 26.971 1.00 11.77 155 PRO A C 1
ATOM 2159 O O . PRO A 1 135 ? -24.217 -30.365 26.184 1.00 10.35 155 PRO A O 1
ATOM 2170 N N . THR A 1 136 ? -23.400 -30.733 28.262 1.00 11.25 156 THR A N 1
ATOM 2171 C CA . THR A 1 136 ? -24.073 -29.582 28.843 1.00 10.14 156 THR A CA 1
ATOM 2172 C C . THR A 1 136 ? -23.570 -28.300 28.203 1.00 8.88 156 THR A C 1
ATOM 2173 O O . THR A 1 136 ? -24.358 -27.408 27.868 1.00 9.38 156 THR A O 1
ATOM 2183 N N . ASP A 1 137 ? -22.255 -28.188 28.029 1.00 8.72 157 ASP A N 1
ATOM 2184 C CA . ASP A 1 137 ? -21.689 -26.950 27.505 1.00 7.70 157 ASP A CA 1
ATOM 2185 C C . ASP A 1 137 ? -22.058 -26.745 26.045 1.00 7.89 157 ASP A C 1
ATOM 2186 O O . ASP A 1 137 ? -22.327 -25.614 25.638 1.00 8.35 157 ASP A O 1
ATOM 2195 N N . THR A 1 138 ? -22.071 -27.814 25.244 1.00 8.99 158 THR A N 1
ATOM 2196 C CA . THR A 1 138 ? -22.502 -27.696 23.856 1.00 7.95 158 THR A CA 1
ATOM 2197 C C . THR A 1 138 ? -23.951 -27.246 23.794 1.00 8.56 158 THR A C 1
ATOM 2198 O O . THR A 1 138 ? -24.289 -26.329 23.042 1.00 7.96 158 THR A O 1
ATOM 2208 N N . GLU A 1 139 ? -24.826 -27.876 24.580 1.00 8.20 159 GLU A N 1
ATOM 2209 C CA . GLU A 1 139 ? -26.236 -27.504 24.547 1.00 8.74 159 GLU A CA 1
ATOM 2210 C C . GLU A 1 139 ? -26.400 -26.038 24.917 1.00 7.78 159 GLU A C 1
ATOM 2211 O O . GLU A 1 139 ? -27.057 -25.265 24.208 1.00 7.48 159 GLU A O 1
ATOM 2223 N N . ASN A 1 140 ? -25.808 -25.643 26.042 1.00 7.65 160 ASN A N 1
ATOM 2224 C CA . ASN A 1 140 ? -26.024 -24.301 26.554 1.00 7.46 160 ASN A CA 1
ATOM 2225 C C . ASN A 1 140 ? -25.408 -23.273 25.637 1.00 8.47 160 ASN A C 1
ATOM 2226 O O . ASN A 1 140 ? -25.984 -22.197 25.439 1.00 7.05 160 ASN A O 1
ATOM 2237 N N . PHE A 1 141 ? -24.237 -23.574 25.074 1.00 6.57 161 PHE A N 1
ATOM 2238 C CA . PHE A 1 141 ? -23.604 -22.602 24.192 1.00 6.24 161 PHE A CA 1
ATOM 2239 C C . PHE A 1 141 ? -24.416 -22.418 22.920 1.00 5.95 161 PHE A C 1
ATOM 2240 O O . PHE A 1 141 ? -24.574 -21.289 22.438 1.00 6.31 161 PHE A O 1
ATOM 2257 N N . LEU A 1 142 ? -24.972 -23.506 22.377 1.00 7.43 162 LEU A N 1
ATOM 2258 C CA . LEU A 1 142 ? -25.809 -23.376 21.191 1.00 6.24 162 LEU A CA 1
ATOM 2259 C C . LEU A 1 142 ? -27.134 -22.701 21.503 1.00 6.54 162 LEU A C 1
ATOM 2260 O O . LEU A 1 142 ? -27.656 -21.966 20.665 1.00 6.93 162 LEU A O 1
ATOM 2276 N N . LEU A 1 143 ? -27.696 -22.931 22.695 1.00 6.81 163 LEU A N 1
ATOM 2277 C CA . LEU A 1 143 ? -28.901 -22.203 23.079 1.00 7.07 163 LEU A CA 1
ATOM 2278 C C . LEU A 1 143 ? -28.608 -20.718 23.202 1.00 6.70 163 LEU A C 1
ATOM 2279 O O . LEU A 1 143 ? -29.427 -19.890 22.789 1.00 7.25 163 LEU A O 1
ATOM 2295 N N . PHE A 1 144 ? -27.456 -20.370 23.789 1.00 7.08 164 PHE A N 1
ATOM 2296 C CA . PHE A 1 144 ? -27.028 -18.981 23.859 1.00 6.68 164 PHE A CA 1
ATOM 2297 C C . PHE A 1 144 ? -26.904 -18.388 22.461 1.00 8.14 164 PHE A C 1
ATOM 2298 O O . PHE A 1 144 ? -27.447 -17.314 22.186 1.00 6.59 164 PHE A O 1
ATOM 2315 N N . MET A 1 145 ? -26.208 -19.078 21.552 1.00 6.04 165 MET A N 1
ATOM 2316 C CA . MET A 1 145 ? -26.002 -18.511 20.221 1.00 5.21 165 MET A CA 1
ATOM 2317 C C . MET A 1 145 ? -27.316 -18.373 19.480 1.00 7.52 165 MET A C 1
ATOM 2318 O O . MET A 1 145 ? -27.516 -17.414 18.735 1.00 5.94 165 MET A O 1
ATOM 2332 N N . GLU A 1 146 ? -28.240 -19.313 19.670 1.00 6.34 166 GLU A N 1
ATOM 2333 C CA . GLU A 1 146 ? -29.526 -19.221 18.991 1.00 6.26 166 GLU A CA 1
ATOM 2334 C C . GLU A 1 146 ? -30.331 -18.036 19.498 1.00 6.99 166 GLU A C 1
ATOM 2335 O O . GLU A 1 146 ? -30.946 -17.311 18.710 1.00 7.25 166 GLU A O 1
ATOM 2347 N N . LYS A 1 147 ? -30.365 -17.837 20.814 1.00 7.99 167 LYS A N 1
ATOM 2348 C CA . LYS A 1 147 ? -31.098 -16.699 21.358 1.00 9.74 167 LYS A CA 1
ATOM 2349 C C . LYS A 1 147 ? -30.470 -15.391 20.899 1.00 7.51 167 LYS A C 1
ATOM 2350 O O . LYS A 1 147 ? -31.177 -14.459 20.489 1.00 7.77 167 LYS A O 1
ATOM 2369 N N . LEU A 1 148 ? -29.145 -15.313 20.942 1.00 6.04 168 LEU A N 1
ATOM 2370 C CA . LEU A 1 148 ? -28.464 -14.116 20.466 1.00 5.98 168 LEU A CA 1
ATOM 2371 C C . LEU A 1 148 ? -28.741 -13.897 18.982 1.00 5.39 168 LEU A C 1
ATOM 2372 O O . LEU A 1 148 ? -29.022 -12.772 18.551 1.00 6.32 168 LEU A O 1
ATOM 2388 N N . SER A 1 149 ? -28.677 -14.966 18.187 1.00 5.41 169 SER A N 1
ATOM 2389 C CA . SER A 1 149 ? -28.960 -14.872 16.760 1.00 5.57 169 SER A CA 1
ATOM 2390 C C . SER A 1 149 ? -30.368 -14.362 16.503 1.00 7.15 169 SER A C 1
ATOM 2391 O O . SER A 1 149 ? -30.575 -13.457 15.680 1.00 6.47 169 SER A O 1
ATOM 2398 N N . ASP A 1 150 ? -31.356 -14.936 17.189 1.00 7.23 170 ASP A N 1
ATOM 2399 C CA . ASP A 1 150 ? -32.730 -14.495 16.981 1.00 9.50 170 ASP A CA 1
ATOM 2400 C C . ASP A 1 150 ? -32.877 -13.020 17.345 1.00 8.24 170 ASP A C 1
ATOM 2401 O O . ASP A 1 150 ? -33.560 -12.261 16.648 1.00 10.25 170 ASP A O 1
ATOM 2410 N N . THR A 1 151 ? -32.235 -12.592 18.430 1.00 7.75 171 THR A N 1
ATOM 2411 C CA . THR A 1 151 ? -32.378 -11.215 18.870 1.00 8.68 171 THR A CA 1
ATOM 2412 C C . THR A 1 151 ? -31.720 -10.269 17.878 1.00 6.91 171 THR A C 1
ATOM 2413 O O . THR A 1 151 ? -32.306 -9.253 17.477 1.00 8.41 171 THR A O 1
ATOM 2423 N N . LEU A 1 152 ? -30.503 -10.599 17.447 1.00 6.97 172 LEU A N 1
ATOM 2424 C CA . LEU A 1 152 ? -29.807 -9.742 16.491 1.00 7.61 172 LEU A CA 1
ATOM 2425 C C . LEU A 1 152 ? -30.509 -9.721 15.142 1.00 8.02 172 LEU A C 1
ATOM 2426 O O . LEU A 1 152 ? -30.564 -8.678 14.488 1.00 6.36 172 LEU A O 1
ATOM 2442 N N . SER A 1 153 ? -31.028 -10.858 14.699 1.00 6.70 173 SER A N 1
ATOM 2443 C CA A SER A 1 153 ? -31.775 -10.881 13.448 0.77 7.98 173 SER A CA 1
ATOM 2444 C CA B SER A 1 153 ? -31.777 -10.881 13.446 0.23 8.75 173 SER A CA 1
ATOM 2445 C C . SER A 1 153 ? -32.936 -9.893 13.482 1.00 10.29 173 SER A C 1
ATOM 2446 O O . SER A 1 153 ? -33.186 -9.181 12.499 1.00 10.67 173 SER A O 1
ATOM 2459 N N . SER A 1 154 ? -33.654 -9.830 14.609 1.00 8.55 174 SER A N 1
ATOM 2460 C CA A SER A 1 154 ? -34.802 -8.943 14.718 0.65 10.88 174 SER A CA 1
ATOM 2461 C CA B SER A 1 154 ? -34.800 -8.939 14.729 0.35 10.59 174 SER A CA 1
ATOM 2462 C C . SER A 1 154 ? -34.396 -7.476 14.657 1.00 10.26 174 SER A C 1
ATOM 2463 O O . SER A 1 154 ? -35.233 -6.633 14.321 1.00 11.99 174 SER A O 1
ATOM 2476 N N . LEU A 1 155 ? -33.134 -7.171 14.955 1.00 8.13 175 LEU A N 1
ATOM 2477 C CA . LEU A 1 155 ? -32.582 -5.826 14.897 1.00 8.09 175 LEU A CA 1
ATOM 2478 C C . LEU A 1 155 ? -31.829 -5.562 13.605 1.00 8.69 175 LEU A C 1
ATOM 2479 O O . LEU A 1 155 ? -31.330 -4.455 13.408 1.00 9.19 175 LEU A O 1
ATOM 2495 N N . GLY A 1 156 ? -31.736 -6.539 12.716 1.00 12.54 176 GLY A N 1
ATOM 2496 C CA . GLY A 1 156 ? -30.985 -6.337 11.495 1.00 12.19 176 GLY A CA 1
ATOM 2497 C C . GLY A 1 156 ? -29.492 -6.262 11.699 1.00 10.88 176 GLY A C 1
ATOM 2498 O O . GLY A 1 156 ? -28.795 -5.653 10.894 1.00 11.13 176 GLY A O 1
ATOM 2502 N N . LYS A 1 157 ? -28.978 -6.879 12.752 1.00 9.97 177 LYS A N 1
ATOM 2503 C CA . LYS A 1 157 ? -27.569 -6.794 13.088 1.00 8.88 177 LYS A CA 1
ATOM 2504 C C . LYS A 1 157 ? -26.866 -8.106 12.759 1.00 8.85 177 LYS A C 1
ATOM 2505 O O . LYS A 1 157 ? -27.490 -9.169 12.707 1.00 9.27 177 LYS A O 1
ATOM 2524 N N . ASP A 1 158 ? -25.558 -8.038 12.549 1.00 7.07 178 ASP A N 1
ATOM 2525 C CA . ASP A 1 158 ? -24.777 -9.216 12.177 1.00 6.24 178 ASP A CA 1
ATOM 2526 C C . ASP A 1 158 ? -24.315 -9.997 13.414 1.00 5.62 178 ASP A C 1
ATOM 2527 O O . ASP A 1 158 ? -24.138 -9.434 14.507 1.00 6.10 178 ASP A O 1
ATOM 2536 N N . LEU A 1 159 ? -24.116 -11.306 13.233 1.00 5.22 179 LEU A N 1
ATOM 2537 C CA . LEU A 1 159 ? -23.595 -12.177 14.281 1.00 5.42 179 LEU A CA 1
ATOM 2538 C C . LEU A 1 159 ? -22.469 -13.004 13.693 1.00 4.71 179 LEU A C 1
ATOM 2539 O O . LEU A 1 159 ? -22.654 -13.705 12.685 1.00 5.61 179 LEU A O 1
ATOM 2555 N N . THR A 1 160 ? -21.290 -12.879 14.282 1.00 3.96 180 THR A N 1
ATOM 2556 C CA . THR A 1 160 ? -20.130 -13.646 13.855 1.00 4.15 180 THR A CA 1
ATOM 2557 C C . THR A 1 160 ? -19.515 -14.304 15.082 1.00 4.71 180 THR A C 1
ATOM 2558 O O . THR A 1 160 ? -19.744 -13.880 16.213 1.00 4.98 180 THR A O 1
ATOM 2568 N N . ILE A 1 161 ? -18.773 -15.380 14.855 1.00 5.85 181 ILE A N 1
ATOM 2569 C CA . ILE A 1 161 ? -18.204 -16.161 15.949 1.00 5.27 181 ILE A CA 1
ATOM 2570 C C . ILE A 1 161 ? -16.835 -16.650 15.516 1.00 3.36 181 ILE A C 1
ATOM 2571 O O . ILE A 1 161 ? -16.623 -16.948 14.338 1.00 6.09 181 ILE A O 1
ATOM 2587 N N . ALA A 1 162 ? -15.911 -16.767 16.462 1.00 4.55 182 ALA A N 1
ATOM 2588 C CA . ALA A 1 162 ? -14.632 -17.421 16.218 1.00 3.96 182 ALA A CA 1
ATOM 2589 C C . ALA A 1 162 ? -14.612 -18.738 16.980 1.00 4.45 182 ALA A C 1
ATOM 2590 O O . ALA A 1 162 ? -15.089 -18.814 18.116 1.00 5.50 182 ALA A O 1
ATOM 2597 N N . THR A 1 163 ? -14.048 -19.776 16.352 1.00 6.07 183 THR A N 1
ATOM 2598 C CA . THR A 1 163 ? -13.944 -21.092 16.967 1.00 5.63 183 THR A CA 1
ATOM 2599 C C . THR A 1 163 ? -12.562 -21.679 16.749 1.00 4.72 183 THR A C 1
ATOM 2600 O O . THR A 1 163 ? -11.792 -21.226 15.905 1.00 6.10 183 THR A O 1
ATOM 2610 N N . PHE A 1 164 ? -12.260 -22.732 17.493 1.00 5.51 184 PHE A N 1
ATOM 2611 C CA . PHE A 1 164 ? -11.066 -23.482 17.174 1.00 7.16 184 PHE A CA 1
ATOM 2612 C C . PHE A 1 164 ? -11.239 -24.114 15.797 1.00 6.48 184 PHE A C 1
ATOM 2613 O O . PHE A 1 164 ? -12.356 -24.330 15.316 1.00 6.27 184 PHE A O 1
ATOM 2630 N N . ALA A 1 165 ? -10.110 -24.365 15.145 1.00 6.43 185 ALA A N 1
ATOM 2631 C CA . ALA A 1 165 ? -10.100 -24.755 13.733 1.00 7.22 185 ALA A CA 1
ATOM 2632 C C . ALA A 1 165 ? -10.209 -26.248 13.498 1.00 8.55 185 ALA A C 1
ATOM 2633 O O . ALA A 1 165 ? -10.484 -26.657 12.370 1.00 8.72 185 ALA A O 1
ATOM 2640 N N . SER A 1 166 ? -9.972 -27.052 14.522 1.00 10.78 186 SER A N 1
ATOM 2641 C CA . SER A 1 166 ? -9.980 -28.502 14.444 1.00 10.88 186 SER A CA 1
ATOM 2642 C C . SER A 1 166 ? -11.319 -29.023 14.939 1.00 9.18 186 SER A C 1
ATOM 2643 O O . SER A 1 166 ? -12.111 -28.297 15.530 1.00 10.25 186 SER A O 1
ATOM 2650 N N . ARG A 1 167 ? -11.548 -30.320 14.753 1.00 12.14 187 ARG A N 1
ATOM 2651 C CA . ARG A 1 167 ? -12.714 -30.937 15.375 1.00 16.45 187 ARG A CA 1
ATOM 2652 C C . ARG A 1 167 ? -12.387 -32.110 16.274 1.00 20.53 187 ARG A C 1
ATOM 2653 O O . ARG A 1 167 ? -13.261 -32.533 17.039 1.00 27.45 187 ARG A O 1
ATOM 2674 N N . GLU A 1 168 ? -11.154 -32.605 16.256 1.00 15.67 188 GLU A N 1
ATOM 2675 C CA . GLU A 1 168 ? -10.853 -33.882 16.880 1.00 20.25 188 GLU A CA 1
ATOM 2676 C C . GLU A 1 168 ? -10.566 -33.790 18.379 1.00 22.48 188 GLU A C 1
ATOM 2677 O O . GLU A 1 168 ? -10.508 -34.835 19.037 1.00 27.66 188 GLU A O 1
ATOM 2689 N N . TRP A 1 169 ? -10.378 -32.597 18.937 1.00 16.76 189 TRP A N 1
ATOM 2690 C CA . TRP A 1 169 ? -10.227 -32.427 20.376 1.00 18.94 189 TRP A CA 1
ATOM 2691 C C . TRP A 1 169 ? -11.551 -31.999 21.001 1.00 19.07 189 TRP A C 1
ATOM 2692 O O . TRP A 1 169 ? -12.539 -31.740 20.316 1.00 20.03 189 TRP A O 1
ATOM 2713 N N . ASP A 1 170 ? -11.568 -31.949 22.328 1.00 15.66 190 ASP A N 1
ATOM 2714 C CA . ASP A 1 170 ? -12.773 -31.552 23.056 1.00 14.09 190 ASP A CA 1
ATOM 2715 C C . ASP A 1 170 ? -12.798 -30.054 23.314 1.00 13.80 190 ASP A C 1
ATOM 2716 O O . ASP A 1 170 ? -13.067 -29.605 24.426 1.00 13.82 190 ASP A O 1
ATOM 2725 N N . HIS A 1 171 ? -12.532 -29.274 22.279 1.00 13.06 191 HIS A N 1
ATOM 2726 C CA . HIS A 1 171 ? -12.571 -27.827 22.386 1.00 11.13 191 HIS A CA 1
ATOM 2727 C C . HIS A 1 171 ? -13.988 -27.343 22.121 1.00 10.89 191 HIS A C 1
ATOM 2728 O O . HIS A 1 171 ? -14.732 -27.947 21.343 1.00 12.85 191 HIS A O 1
ATOM 2742 N N . ILE A 1 172 ? -14.367 -26.260 22.784 1.00 9.97 192 ILE A N 1
ATOM 2743 C CA . ILE A 1 172 ? -15.659 -25.639 22.519 1.00 8.40 192 ILE A CA 1
ATOM 2744 C C . ILE A 1 172 ? -15.480 -24.135 22.372 1.00 8.25 192 ILE A C 1
ATOM 2745 O O . ILE A 1 172 ? -14.776 -23.527 23.167 1.00 9.05 192 ILE A O 1
ATOM 2761 N N . PRO A 1 173 ? -16.059 -23.539 21.325 1.00 6.74 193 PRO A N 1
ATOM 2762 C CA . PRO A 1 173 ? -16.599 -24.165 20.124 1.00 6.98 193 PRO A CA 1
ATOM 2763 C C . PRO A 1 173 ? -15.458 -24.551 19.203 1.00 6.27 193 PRO A C 1
ATOM 2764 O O . PRO A 1 173 ? -14.408 -23.898 19.208 1.00 7.15 193 PRO A O 1
ATOM 2775 N N . ASP A 1 174 ? -15.629 -25.615 18.423 1.00 7.73 194 ASP A N 1
ATOM 2776 C CA . ASP A 1 174 ? -14.657 -25.969 17.404 1.00 7.09 194 ASP A CA 1
ATOM 2777 C C . ASP A 1 174 ? -15.406 -26.322 16.128 1.00 6.60 194 ASP A C 1
ATOM 2778 O O . ASP A 1 174 ? -16.604 -26.051 15.985 1.00 6.94 194 ASP A O 1
ATOM 2787 N N . ALA A 1 175 ? -14.679 -26.901 15.171 1.00 6.92 195 ALA A N 1
ATOM 2788 C CA . ALA A 1 175 ? -15.283 -27.181 13.875 1.00 6.93 195 ALA A CA 1
ATOM 2789 C C . ALA A 1 175 ? -16.360 -28.244 13.963 1.00 8.54 195 ALA A C 1
ATOM 2790 O O . ALA A 1 175 ? -17.198 -28.328 13.059 1.00 11.01 195 ALA A O 1
ATOM 2797 N N . SER A 1 176 ? -16.387 -29.043 15.033 1.00 8.22 196 SER A N 1
ATOM 2798 C CA . SER A 1 176 ? -17.491 -29.976 15.214 1.00 8.89 196 SER A CA 1
ATOM 2799 C C . SER A 1 176 ? -18.811 -29.259 15.453 1.00 8.39 196 SER A C 1
ATOM 2800 O O . SER A 1 176 ? -19.873 -29.877 15.278 1.00 11.17 196 SER A O 1
ATOM 2807 N N . HIS A 1 177 ? -18.769 -27.977 15.816 1.00 7.54 197 HIS A N 1
ATOM 2808 C CA . HIS A 1 177 ? -19.974 -27.194 16.052 1.00 7.93 197 HIS A CA 1
ATOM 2809 C C . HIS A 1 177 ? -20.409 -26.396 14.842 1.00 8.50 197 HIS A C 1
ATOM 2810 O O . HIS A 1 177 ? -21.502 -25.822 14.868 1.00 8.16 197 HIS A O 1
ATOM 2824 N N . TRP A 1 178 ? -19.607 -26.366 13.776 1.00 7.94 198 TRP A N 1
ATOM 2825 C CA . TRP A 1 178 ? -19.967 -25.545 12.624 1.00 7.53 198 TRP A CA 1
ATOM 2826 C C . TRP A 1 178 ? -21.305 -25.915 12.018 1.00 9.57 198 TRP A C 1
ATOM 2827 O O . TRP A 1 178 ? -22.046 -24.994 11.644 1.00 8.24 198 TRP A O 1
ATOM 2848 N N . PRO A 1 179 ? -21.670 -27.189 11.853 1.00 9.84 199 PRO A N 1
ATOM 2849 C CA . PRO A 1 179 ? -22.975 -27.466 11.244 1.00 9.69 199 PRO A CA 1
ATOM 2850 C C . PRO A 1 179 ? -24.124 -26.851 12.007 1.00 11.17 199 PRO A C 1
ATOM 2851 O O . PRO A 1 179 ? -25.083 -26.386 11.387 1.00 13.48 199 PRO A O 1
ATOM 2862 N N . GLU A 1 180 ? -24.028 -26.778 13.335 1.00 9.79 200 GLU A N 1
ATOM 2863 C CA . GLU A 1 180 ? -25.084 -26.183 14.134 1.00 10.88 200 GLU A CA 1
ATOM 2864 C C . GLU A 1 180 ? -24.954 -24.665 14.208 1.00 9.14 200 GLU A C 1
ATOM 2865 O O . GLU A 1 180 ? -25.969 -23.976 14.357 1.00 11.81 200 GLU A O 1
ATOM 2877 N N . LEU A 1 181 ? -23.730 -24.131 14.131 1.00 7.32 201 LEU A N 1
ATOM 2878 C CA . LEU A 1 181 ? -23.536 -22.685 14.214 1.00 7.84 201 LEU A CA 1
ATOM 2879 C C . LEU A 1 181 ? -23.879 -21.967 12.911 1.00 8.84 201 LEU A C 1
ATOM 2880 O O . LEU A 1 181 ? -24.410 -20.848 12.940 1.00 7.71 201 LEU A O 1
ATOM 2896 N N . LEU A 1 182 ? -23.565 -22.566 11.761 1.00 7.53 202 LEU A N 1
ATOM 2897 C CA . LEU A 1 182 ? -23.716 -21.861 10.484 1.00 7.26 202 LEU A CA 1
ATOM 2898 C C . LEU A 1 182 ? -25.095 -21.250 10.292 1.00 7.52 202 LEU A C 1
ATOM 2899 O O . LEU A 1 182 ? -25.178 -20.063 9.936 1.00 9.30 202 LEU A O 1
ATOM 2915 N N . PRO A 1 183 ? -26.194 -21.955 10.538 1.00 9.18 203 PRO A N 1
ATOM 2916 C CA . PRO A 1 183 ? -27.512 -21.349 10.314 1.00 9.99 203 PRO A CA 1
ATOM 2917 C C . PRO A 1 183 ? -27.829 -20.197 11.243 1.00 8.33 203 PRO A C 1
ATOM 2918 O O . PRO A 1 183 ? -28.778 -19.449 10.970 1.00 11.82 203 PRO A O 1
ATOM 2929 N N . LEU A 1 184 ? -27.097 -20.055 12.340 1.00 8.72 204 LEU A N 1
ATOM 2930 C CA . LEU A 1 184 ? -27.335 -18.995 13.313 1.00 7.03 204 LEU A CA 1
ATOM 2931 C C . LEU A 1 184 ? -26.518 -17.743 13.051 1.00 7.33 204 LEU A C 1
ATOM 2932 O O . LEU A 1 184 ? -26.782 -16.713 13.677 1.00 8.27 204 LEU A O 1
ATOM 2948 N N . VAL A 1 185 ? -25.487 -17.815 12.204 1.00 6.84 205 VAL A N 1
ATOM 2949 C CA . VAL A 1 185 ? -24.497 -16.753 12.118 1.00 6.03 205 VAL A CA 1
ATOM 2950 C C . VAL A 1 185 ? -24.293 -16.300 10.682 1.00 6.29 205 VAL A C 1
ATOM 2951 O O . VAL A 1 185 ? -24.641 -16.986 9.722 1.00 6.82 205 VAL A O 1
ATOM 2964 N N . ASP A 1 186 ? -23.721 -15.102 10.561 1.00 6.43 206 ASP A N 1
ATOM 2965 C CA . ASP A 1 186 ? -23.300 -14.555 9.281 1.00 6.25 206 ASP A CA 1
ATOM 2966 C C . ASP A 1 186 ? -21.859 -14.894 8.946 1.00 5.66 206 ASP A C 1
ATOM 2967 O O . ASP A 1 186 ? -21.472 -14.829 7.773 1.00 7.29 206 ASP A O 1
ATOM 2976 N N . GLY A 1 187 ? -21.058 -15.271 9.931 1.00 5.53 207 GLY A N 1
ATOM 2977 C CA . GLY A 1 187 ? -19.676 -15.613 9.670 1.00 5.10 207 GLY A CA 1
ATOM 2978 C C . GLY A 1 187 ? -19.089 -16.433 10.795 1.00 5.62 207 GLY A C 1
ATOM 2979 O O . GLY A 1 187 ? -19.423 -16.236 11.966 1.00 4.59 207 GLY A O 1
ATOM 2983 N N . ILE A 1 188 ? -18.201 -17.357 10.424 1.00 4.83 208 ILE A N 1
ATOM 2984 C CA . ILE A 1 188 ? -17.409 -18.156 11.358 1.00 4.88 208 ILE A CA 1
ATOM 2985 C C . ILE A 1 188 ? -15.941 -17.931 11.033 1.00 4.78 208 ILE A C 1
ATOM 2986 O O . ILE A 1 188 ? -15.497 -18.261 9.930 1.00 5.62 208 ILE A O 1
ATOM 3002 N N . THR A 1 189 ? -15.189 -17.402 11.989 1.00 5.39 209 THR A N 1
ATOM 3003 C CA . THR A 1 189 ? -13.739 -17.391 11.904 1.00 4.71 209 THR A CA 1
ATOM 3004 C C . THR A 1 189 ? -13.221 -18.701 12.456 1.00 4.48 209 THR A C 1
ATOM 3005 O O . THR A 1 189 ? -13.491 -19.044 13.606 1.00 5.07 209 THR A O 1
ATOM 3015 N N . SER A 1 190 ? -12.465 -19.413 11.648 1.00 4.77 210 SER A N 1
ATOM 3016 C CA . SER A 1 190 ? -11.692 -20.553 12.107 1.00 4.19 210 SER A CA 1
ATOM 3017 C C . SER A 1 190 ? -10.322 -20.065 12.574 1.00 5.50 210 SER A C 1
ATOM 3018 O O . SER A 1 190 ? -9.579 -19.451 11.801 1.00 5.87 210 SER A O 1
ATOM 3025 N N . MET A 1 191 ? -9.997 -20.303 13.842 1.00 5.25 211 MET A N 1
ATOM 3026 C CA . MET A 1 191 ? -8.746 -19.808 14.406 1.00 5.42 211 MET A CA 1
ATOM 3027 C C . MET A 1 191 ? -7.554 -20.692 14.046 1.00 5.88 211 MET A C 1
ATOM 3028 O O . MET A 1 191 ? -6.786 -21.118 14.918 1.00 7.65 211 MET A O 1
ATOM 3042 N N . GLY A 1 192 ? -7.381 -20.985 12.767 1.00 6.28 212 GLY A N 1
ATOM 3043 C CA . GLY A 1 192 ? -6.321 -21.876 12.349 1.00 6.52 212 GLY A CA 1
ATOM 3044 C C . GLY A 1 192 ? -4.971 -21.204 12.341 1.00 6.78 212 GLY A C 1
ATOM 3045 O O . GLY A 1 192 ? -3.991 -21.780 12.796 1.00 7.64 212 GLY A O 1
ATOM 3049 N N . TYR A 1 193 ? -4.902 -19.996 11.797 1.00 6.28 213 TYR A N 1
ATOM 3050 C CA . TYR A 1 193 ? -3.670 -19.194 11.786 1.00 6.65 213 TYR A CA 1
ATOM 3051 C C . TYR A 1 193 ? -2.542 -20.036 11.186 1.00 7.67 213 TYR A C 1
ATOM 3052 O O . TYR A 1 193 ? -2.706 -20.594 10.090 1.00 7.84 213 TYR A O 1
ATOM 3069 N N . GLU A 1 194 ? -1.389 -20.130 11.825 1.00 8.49 214 GLU A N 1
ATOM 3070 C CA . GLU A 1 194 ? -0.270 -20.809 11.195 1.00 9.61 214 GLU A CA 1
ATOM 3071 C C . GLU A 1 194 ? -0.489 -22.309 11.056 1.00 10.24 214 GLU A C 1
ATOM 3072 O O . GLU A 1 194 ? 0.313 -22.963 10.376 1.00 11.25 214 GLU A O 1
ATOM 3084 N N . GLU A 1 195 ? -1.536 -22.867 11.667 1.00 9.79 215 GLU A N 1
ATOM 3085 C CA . GLU A 1 195 ? -1.780 -24.303 11.574 1.00 10.49 215 GLU A CA 1
ATOM 3086 C C . GLU A 1 195 ? -2.652 -24.694 10.382 1.00 10.85 215 GLU A C 1
ATOM 3087 O O . GLU A 1 195 ? -2.738 -25.881 10.067 1.00 12.35 215 GLU A O 1
ATOM 3099 N N . THR A 1 196 ? -3.301 -23.744 9.714 1.00 7.58 216 THR A N 1
ATOM 3100 C CA . THR A 1 196 ? -4.106 -24.048 8.543 1.00 6.34 216 THR A CA 1
ATOM 3101 C C . THR A 1 196 ? -3.507 -23.360 7.331 1.00 6.83 216 THR A C 1
ATOM 3102 O O . THR A 1 196 ? -2.933 -22.278 7.438 1.00 7.91 216 THR A O 1
ATOM 3112 N N . GLY A 1 197 ? -3.653 -23.992 6.174 1.00 6.75 217 GLY A N 1
ATOM 3113 C CA . GLY A 1 197 ? -3.139 -23.431 4.935 1.00 7.73 217 GLY A CA 1
ATOM 3114 C C . GLY A 1 197 ? -3.483 -24.334 3.770 1.00 8.35 217 GLY A C 1
ATOM 3115 O O . GLY A 1 197 ? -3.991 -25.446 3.943 1.00 7.95 217 GLY A O 1
ATOM 3119 N N . ILE A 1 198 ? -3.214 -23.821 2.568 1.00 7.27 218 ILE A N 1
ATOM 3120 C CA . ILE A 1 198 ? -3.410 -24.619 1.357 1.00 7.27 218 ILE A CA 1
ATOM 3121 C C . ILE A 1 198 ? -2.829 -26.009 1.536 1.00 8.86 218 ILE A C 1
ATOM 3122 O O . ILE A 1 198 ? -3.433 -27.017 1.153 1.00 10.01 218 ILE A O 1
ATOM 3138 N N . ASN A 1 199 ? -1.620 -26.067 2.076 1.00 9.21 219 ASN A N 1
ATOM 3139 C CA . ASN A 1 199 ? -0.836 -27.281 2.084 1.00 10.28 219 ASN A CA 1
ATOM 3140 C C . ASN A 1 199 ? -0.849 -27.994 3.420 1.00 10.84 219 ASN A C 1
ATOM 3141 O O . ASN A 1 199 ? -0.147 -29.002 3.570 1.00 13.39 219 ASN A O 1
ATOM 3152 N N . ALA A 1 200 ? -1.607 -27.509 4.397 1.00 10.74 220 ALA A N 1
ATOM 3153 C CA . ALA A 1 200 ? -1.810 -28.310 5.591 1.00 12.04 220 ALA A CA 1
ATOM 3154 C C . ALA A 1 200 ? -2.593 -29.577 5.232 1.00 10.26 220 ALA A C 1
ATOM 3155 O O . ALA A 1 200 ? -3.046 -29.763 4.093 1.00 12.54 220 ALA A O 1
ATOM 3162 N N . THR A 1 201 ? -2.752 -30.461 6.222 1.00 14.61 221 THR A N 1
ATOM 3163 C CA . THR A 1 201 ? -3.290 -31.802 6.001 1.00 15.52 221 THR A CA 1
ATOM 3164 C C . THR A 1 201 ? -4.684 -31.937 6.589 1.00 13.39 221 THR A C 1
ATOM 3165 O O . THR A 1 201 ? -4.965 -31.431 7.682 1.00 12.39 221 THR A O 1
ATOM 3175 N N . GLY A 1 202 ? -5.549 -32.629 5.854 1.00 15.56 222 GLY A N 1
ATOM 3176 C CA . GLY A 1 202 ? -6.799 -33.075 6.432 1.00 13.97 222 GLY A CA 1
ATOM 3177 C C . GLY A 1 202 ? -7.697 -31.910 6.785 1.00 10.98 222 GLY A C 1
ATOM 3178 O O . GLY A 1 202 ? -7.894 -30.987 5.992 1.00 12.49 222 GLY A O 1
ATOM 3182 N N . ASP A 1 203 ? -8.283 -31.978 7.985 1.00 10.68 223 ASP A N 1
ATOM 3183 C CA . ASP A 1 203 ? -9.199 -30.935 8.423 1.00 9.71 223 ASP A CA 1
ATOM 3184 C C . ASP A 1 203 ? -8.532 -29.572 8.459 1.00 8.75 223 ASP A C 1
ATOM 3185 O O . ASP A 1 203 ? -9.234 -28.563 8.373 1.00 9.41 223 ASP A O 1
ATOM 3194 N N . LEU A 1 204 ? -7.209 -29.520 8.583 1.00 8.81 224 LEU A N 1
ATOM 3195 C CA . LEU A 1 204 ? -6.501 -28.246 8.650 1.00 8.10 224 LEU A CA 1
ATOM 3196 C C . LEU A 1 204 ? -6.067 -27.712 7.292 1.00 8.48 224 LEU A C 1
ATOM 3197 O O . LEU A 1 204 ? -5.684 -26.534 7.209 1.00 8.53 224 LEU A O 1
ATOM 3213 N N . SER A 1 205 ? -6.150 -28.507 6.227 1.00 7.85 225 SER A N 1
ATOM 3214 C CA . SER A 1 205 ? -5.965 -27.940 4.899 1.00 8.46 225 SER A CA 1
ATOM 3215 C C . SER A 1 205 ? -7.106 -26.962 4.644 1.00 7.00 225 SER A C 1
ATOM 3216 O O . SER A 1 205 ? -8.203 -27.118 5.174 1.00 7.55 225 SER A O 1
ATOM 3223 N N . TYR A 1 206 ? -6.865 -25.963 3.792 1.00 7.59 226 TYR A N 1
ATOM 3224 C CA . TYR A 1 206 ? -7.950 -25.041 3.468 1.00 7.54 226 TYR A CA 1
ATOM 3225 C C . TYR A 1 206 ? -9.108 -25.774 2.810 1.00 6.53 226 TYR A C 1
ATOM 3226 O O . TYR A 1 206 ? -10.272 -25.459 3.085 1.00 6.99 226 TYR A O 1
ATOM 3243 N N . ALA A 1 207 ? -8.820 -26.804 1.999 1.00 7.10 227 ALA A N 1
ATOM 3244 C CA . ALA A 1 207 ? -9.908 -27.584 1.430 1.00 7.87 227 ALA A CA 1
ATOM 3245 C C . ALA A 1 207 ? -10.684 -28.271 2.529 1.00 7.76 227 ALA A C 1
ATOM 3246 O O . ALA A 1 207 ? -11.913 -28.360 2.469 1.00 8.53 227 ALA A O 1
ATOM 3253 N N . GLY A 1 208 ? -9.972 -28.793 3.529 1.00 7.90 228 GLY A N 1
ATOM 3254 C CA . GLY A 1 208 ? -10.643 -29.461 4.635 1.00 8.23 228 GLY A CA 1
ATOM 3255 C C . GLY A 1 208 ? -11.451 -28.506 5.494 1.00 7.73 228 GLY A C 1
ATOM 3256 O O . GLY A 1 208 ? -12.529 -28.860 5.987 1.00 8.33 228 GLY A O 1
ATOM 3260 N N . GLN A 1 209 ? -10.943 -27.287 5.691 1.00 7.64 229 GLN A N 1
ATOM 3261 C CA . GLN A 1 209 ? -11.702 -26.263 6.402 1.00 6.82 229 GLN A CA 1
ATOM 3262 C C . GLN A 1 209 ? -13.015 -25.965 5.682 1.00 6.65 229 GLN A C 1
ATOM 3263 O O . GLN A 1 209 ? -14.096 -25.953 6.286 1.00 7.16 229 GLN A O 1
ATOM 3277 N N . LYS A 1 210 ? -12.932 -25.721 4.370 1.00 6.58 230 LYS A N 1
ATOM 3278 C CA . LYS A 1 210 ? -14.124 -25.415 3.599 1.00 6.72 230 LYS A CA 1
ATOM 3279 C C . LYS A 1 210 ? -15.101 -26.581 3.639 1.00 7.38 230 LYS A C 1
ATOM 3280 O O . LYS A 1 210 ? -16.315 -26.387 3.751 1.00 7.63 230 LYS A O 1
ATOM 3299 N N . SER A 1 211 ? -14.583 -27.802 3.579 1.00 7.88 231 SER A N 1
ATOM 3300 C CA . SER A 1 211 ? -15.449 -28.970 3.612 1.00 9.49 231 SER A CA 1
ATOM 3301 C C . SER A 1 211 ? -16.218 -29.057 4.925 1.00 8.81 231 SER A C 1
ATOM 3302 O O . SER A 1 211 ? -17.381 -29.465 4.939 1.00 9.81 231 SER A O 1
ATOM 3309 N N . MET A 1 212 ? -15.586 -28.701 6.049 1.00 8.66 232 MET A N 1
ATOM 3310 C CA . MET A 1 212 ? -16.283 -28.729 7.331 1.00 9.61 232 MET A CA 1
ATOM 3311 C C . MET A 1 212 ? -17.381 -27.681 7.419 1.00 8.69 232 MET A C 1
ATOM 3312 O O . MET A 1 212 ? -18.304 -27.841 8.218 1.00 11.30 232 MET A O 1
ATOM 3326 N N . ALA A 1 213 ? -17.320 -26.642 6.593 1.00 9.34 233 ALA A N 1
ATOM 3327 C CA . ALA A 1 213 ? -18.354 -25.619 6.530 1.00 8.17 233 ALA A CA 1
ATOM 3328 C C . ALA A 1 213 ? -19.335 -25.845 5.375 1.00 11.66 233 ALA A C 1
ATOM 3329 O O . ALA A 1 213 ? -19.861 -24.884 4.815 1.00 14.34 233 ALA A O 1
ATOM 3336 N N . ALA A 1 214 ? -19.617 -27.105 5.020 1.00 16.14 234 ALA A N 1
ATOM 3337 C CA . ALA A 1 214 ? -20.163 -27.412 3.693 1.00 21.68 234 ALA A CA 1
ATOM 3338 C C . ALA A 1 214 ? -21.554 -26.831 3.421 1.00 20.12 234 ALA A C 1
ATOM 3339 O O . ALA A 1 214 ? -21.886 -26.586 2.258 1.00 27.95 234 ALA A O 1
ATOM 3346 N N . GLY A 1 215 ? -22.398 -26.628 4.431 1.00 17.16 235 GLY A N 1
ATOM 3347 C CA . GLY A 1 215 ? -23.735 -26.121 4.140 1.00 22.33 235 GLY A CA 1
ATOM 3348 C C . GLY A 1 215 ? -23.740 -24.691 3.627 1.00 13.13 235 GLY A C 1
ATOM 3349 O O . GLY A 1 215 ? -24.665 -24.278 2.905 1.00 13.92 235 GLY A O 1
ATOM 3353 N N . ALA A 1 216 ? -22.737 -23.925 3.994 1.00 9.76 236 ALA A N 1
ATOM 3354 C CA . ALA A 1 216 ? -22.659 -22.497 3.707 1.00 8.31 236 ALA A CA 1
ATOM 3355 C C . ALA A 1 216 ? -21.218 -22.033 3.835 1.00 7.74 236 ALA A C 1
ATOM 3356 O O . ALA A 1 216 ? -20.890 -21.200 4.697 1.00 8.87 236 ALA A O 1
ATOM 3363 N N . PRO A 1 217 ? -20.324 -22.518 2.978 1.00 7.42 237 PRO A N 1
ATOM 3364 C CA . PRO A 1 217 ? -18.906 -22.203 3.159 1.00 7.92 237 PRO A CA 1
ATOM 3365 C C . PRO A 1 217 ? -18.561 -20.743 2.907 1.00 6.86 237 PRO A C 1
ATOM 3366 O O . PRO A 1 217 ? -17.494 -20.291 3.341 1.00 7.01 237 PRO A O 1
ATOM 3377 N N . GLU A 1 218 ? -19.416 -19.98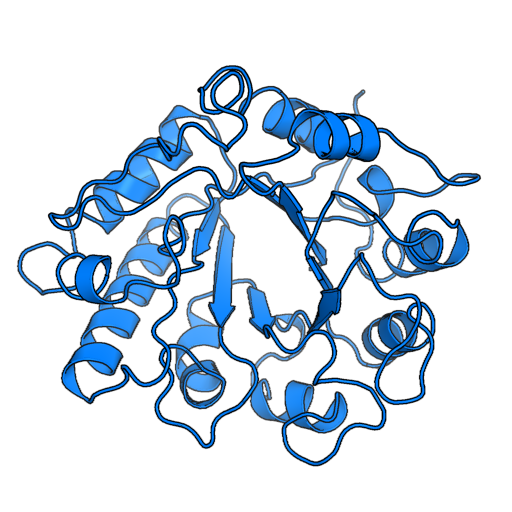3 2.224 1.00 6.54 238 GLU A N 1
ATOM 3378 C CA . GLU A 1 218 ? -19.153 -18.561 2.061 1.00 6.21 238 GLU A CA 1
ATOM 3379 C C . GLU A 1 218 ? -19.149 -17.827 3.389 1.00 6.06 238 GLU A C 1
ATOM 3380 O O . GLU A 1 218 ? -18.664 -16.686 3.458 1.00 7.28 238 GLU A O 1
ATOM 3392 N N . LYS A 1 219 ? -19.668 -18.452 4.447 1.00 6.01 239 LYS A N 1
ATOM 3393 C CA . LYS A 1 219 ? -19.640 -17.852 5.776 1.00 5.84 239 LYS A CA 1
ATOM 3394 C C . LYS A 1 219 ? -18.336 -18.112 6.506 1.00 5.39 239 LYS A C 1
ATOM 3395 O O . LYS A 1 219 ? -18.090 -17.485 7.554 1.00 5.51 239 LYS A O 1
ATOM 3414 N N . LEU A 1 220 ? -17.499 -19.007 6.010 1.00 5.77 240 LEU A N 1
ATOM 3415 C CA . LEU A 1 220 ? -16.250 -19.295 6.665 1.00 5.05 240 LEU A CA 1
ATOM 3416 C C . LEU A 1 220 ? -15.232 -18.200 6.387 1.00 5.81 240 LEU A C 1
ATOM 3417 O O . LEU A 1 220 ? -15.115 -17.710 5.256 1.00 6.56 240 LEU A O 1
ATOM 3433 N N . MET A 1 221 ? -14.492 -17.819 7.424 1.00 4.79 241 MET A N 1
ATOM 3434 C CA A MET A 1 221 ? -13.339 -16.944 7.284 0.84 5.03 241 MET A CA 1
ATOM 3435 C CA B MET A 1 221 ? -13.345 -16.933 7.297 0.16 5.06 241 MET A CA 1
ATOM 3436 C C . MET A 1 221 ? -12.130 -17.680 7.827 1.00 4.66 241 MET A C 1
ATOM 3437 O O . MET A 1 221 ? -12.108 -18.079 8.996 1.00 5.96 241 MET A O 1
ATOM 3464 N N . LEU A 1 222 ? -11.139 -17.878 6.972 1.00 5.01 242 LEU A N 1
ATOM 3465 C CA . LEU A 1 222 ? -9.906 -18.534 7.377 1.00 5.02 242 LEU A CA 1
ATOM 3466 C C . LEU A 1 222 ? -9.062 -17.567 8.196 1.00 5.54 242 LEU A C 1
ATOM 3467 O O . LEU A 1 222 ? -8.752 -16.462 7.744 1.00 5.32 242 LEU A O 1
ATOM 3483 N N . GLY A 1 223 ? -8.702 -17.964 9.410 1.00 5.50 243 GLY A N 1
ATOM 3484 C CA . GLY A 1 223 ? -7.913 -17.112 10.271 1.00 5.84 243 GLY A CA 1
ATOM 3485 C C . GLY A 1 223 ? -6.466 -17.086 9.832 1.00 6.32 243 GLY A C 1
ATOM 3486 O O . GLY A 1 223 ? -5.829 -18.141 9.724 1.00 6.30 243 GLY A O 1
ATOM 3490 N N . MET A 1 224 ? -5.931 -15.890 9.570 1.00 5.63 244 MET A N 1
ATOM 3491 C CA . MET A 1 224 ? -4.555 -15.715 9.132 1.00 5.05 244 MET A CA 1
ATOM 3492 C C . MET A 1 224 ? -3.845 -14.724 10.043 1.00 5.19 244 MET A C 1
ATOM 3493 O O . MET A 1 224 ? -4.460 -13.749 10.500 1.00 6.39 244 MET A O 1
ATOM 3507 N N . PRO A 1 225 ? -2.564 -14.955 10.334 1.00 5.80 245 PRO A N 1
ATOM 3508 C CA . PRO A 1 225 ? -1.856 -14.144 11.329 1.00 5.47 245 PRO A CA 1
ATOM 3509 C C . PRO A 1 225 ? -1.063 -12.997 10.722 1.00 7.04 245 PRO A C 1
ATOM 3510 O O . PRO A 1 225 ? -0.331 -13.171 9.747 1.00 7.64 245 PRO A O 1
ATOM 3521 N N . ASP A 1 226 ? -1.169 -11.823 11.359 1.00 6.94 246 ASP A N 1
ATOM 3522 C CA . ASP A 1 226 ? -0.529 -10.615 10.835 1.00 7.31 246 ASP A CA 1
ATOM 3523 C C . ASP A 1 226 ? 0.980 -10.604 11.018 1.00 8.58 246 ASP A C 1
ATOM 3524 O O . ASP A 1 226 ? 1.659 -9.802 10.367 1.00 7.79 246 ASP A O 1
ATOM 3533 N N . HIS A 1 227 ? 1.523 -11.425 11.917 1.00 7.95 247 HIS A N 1
ATOM 3534 C CA . HIS A 1 227 ? 2.932 -11.334 12.263 1.00 7.93 247 HIS A CA 1
ATOM 3535 C C . HIS A 1 227 ? 3.822 -12.220 11.410 1.00 8.88 247 HIS A C 1
ATOM 3536 O O . HIS A 1 227 ? 5.048 -12.182 11.578 1.00 11.21 247 HIS A O 1
ATOM 3550 N N . LEU A 1 228 ? 3.245 -13.000 10.493 1.00 8.79 248 LEU A N 1
ATOM 3551 C CA . LEU A 1 228 ? 4.007 -13.924 9.657 1.00 8.91 248 LEU A CA 1
ATOM 3552 C C . LEU A 1 228 ? 3.905 -13.538 8.188 1.00 9.26 248 LEU A C 1
ATOM 3553 O O . LEU A 1 228 ? 2.877 -13.029 7.742 1.00 9.75 248 LEU A O 1
ATOM 3569 N N . ASP A 1 229 ? 4.971 -13.810 7.433 1.00 9.67 249 ASP A N 1
ATOM 3570 C CA . ASP A 1 229 ? 4.927 -13.597 5.991 1.00 9.30 249 ASP A CA 1
ATOM 3571 C C . ASP A 1 229 ? 4.517 -14.843 5.219 1.00 7.94 249 ASP A C 1
ATOM 3572 O O . ASP A 1 229 ? 4.250 -14.741 4.023 1.00 8.82 249 ASP A O 1
ATOM 3581 N N . SER A 1 230 ? 4.423 -15.991 5.882 1.00 7.82 250 SER A N 1
ATOM 3582 C CA . SER A 1 230 ? 4.186 -17.272 5.235 1.00 8.13 250 SER A CA 1
ATOM 3583 C C . SER A 1 230 ? 3.939 -18.281 6.340 1.00 8.04 250 SER A C 1
ATOM 3584 O O . SER A 1 230 ? 4.372 -18.083 7.483 1.00 9.42 250 SER A O 1
ATOM 3591 N N . TRP A 1 231 ? 3.243 -19.358 5.990 1.00 8.25 251 TRP A N 1
ATOM 3592 C CA . TRP A 1 231 ? 3.064 -20.484 6.891 1.00 8.78 251 TRP A CA 1
ATOM 3593 C C . TRP A 1 231 ? 2.585 -21.652 6.050 1.00 9.06 251 TRP A C 1
ATOM 3594 O O . TRP A 1 231 ? 1.987 -21.461 4.986 1.00 8.42 251 TRP A O 1
ATOM 3615 N N . GLN A 1 232 ? 2.871 -22.863 6.516 1.00 9.35 252 GLN A N 1
ATOM 3616 C CA . GLN A 1 232 ? 2.435 -24.069 5.817 1.00 8.64 252 GLN A CA 1
ATOM 3617 C C . GLN A 1 232 ? 2.915 -24.087 4.366 1.00 8.49 252 GLN A C 1
ATOM 3618 O O . GLN A 1 232 ? 2.283 -24.666 3.486 1.00 8.69 252 GLN A O 1
ATOM 3632 N N . GLY A 1 233 ? 4.061 -23.488 4.081 1.00 8.84 253 GLY A N 1
ATOM 3633 C CA . GLY A 1 233 ? 4.622 -23.595 2.749 1.00 10.36 253 GLY A CA 1
ATOM 3634 C C . GLY A 1 233 ? 4.020 -22.661 1.731 1.00 9.28 253 GLY A C 1
ATOM 3635 O O . GLY A 1 233 ? 4.269 -22.838 0.529 1.00 11.66 253 GLY A O 1
ATOM 3639 N N . SER A 1 234 ? 3.238 -21.672 2.155 1.00 8.52 254 SER A N 1
ATOM 3640 C CA . SER A 1 234 ? 2.698 -20.683 1.239 1.00 7.85 254 SER A CA 1
ATOM 3641 C C . SER A 1 234 ? 2.881 -19.292 1.825 1.00 7.70 254 SER A C 1
ATOM 3642 O O . SER A 1 234 ? 2.863 -19.101 3.045 1.00 8.04 254 SER A O 1
ATOM 3649 N N . SER A 1 235 ? 3.016 -18.310 0.939 1.00 8.24 255 SER A N 1
ATOM 3650 C CA . SER A 1 235 ? 3.064 -16.920 1.361 1.00 7.74 255 SER A CA 1
ATOM 3651 C C . SER A 1 235 ? 1.696 -16.459 1.837 1.00 7.30 255 SER A C 1
ATOM 3652 O O . SER A 1 235 ? 0.651 -17.040 1.504 1.00 6.98 255 SER A O 1
ATOM 3659 N N . ALA A 1 236 ? 1.709 -15.377 2.619 1.00 7.36 256 ALA A N 1
ATOM 3660 C CA . ALA A 1 236 ? 0.458 -14.786 3.065 1.00 6.09 256 ALA A CA 1
ATOM 3661 C C . ALA A 1 236 ? -0.446 -14.475 1.875 1.00 6.40 256 ALA A C 1
ATOM 3662 O O . ALA A 1 236 ? -1.647 -14.763 1.894 1.00 6.78 256 ALA A O 1
ATOM 3669 N N . LEU A 1 237 ? 0.123 -13.890 0.820 1.00 6.87 257 LEU A N 1
ATOM 3670 C CA A LEU A 1 237 ? -0.665 -13.571 -0.366 0.05 7.03 257 LEU A CA 1
ATOM 3671 C CA B LEU A 1 237 ? -0.672 -13.574 -0.362 0.95 7.10 257 LEU A CA 1
ATOM 3672 C C . LEU A 1 237 ? -1.261 -14.830 -0.983 1.00 7.38 257 LEU A C 1
ATOM 3673 O O . LEU A 1 237 ? -2.429 -14.838 -1.381 1.00 6.86 257 LEU A O 1
ATOM 3704 N N . GLN A 1 238 ? -0.468 -15.903 -1.085 1.00 7.78 258 GLN A N 1
ATOM 3705 C CA . GLN A 1 238 ? -0.998 -17.143 -1.644 1.00 7.04 258 GLN A CA 1
ATOM 3706 C C . GLN A 1 238 ? -2.160 -17.679 -0.824 1.00 7.00 258 GLN A C 1
ATOM 3707 O O . GLN A 1 238 ? -3.134 -18.203 -1.378 1.00 7.42 258 GLN A O 1
ATOM 3721 N N . GLN A 1 239 ? -2.052 -17.621 0.499 1.00 6.46 259 GLN A N 1
ATOM 3722 C CA . GLN A 1 239 ? -3.146 -18.080 1.349 1.00 5.70 259 GLN A CA 1
ATOM 3723 C C . GLN A 1 239 ? -4.412 -17.268 1.091 1.00 5.33 259 GLN A C 1
ATOM 3724 O O . GLN A 1 239 ? -5.506 -17.825 0.935 1.00 6.24 259 GLN A O 1
ATOM 3738 N N . VAL A 1 240 ? -4.279 -15.939 1.041 1.00 5.55 260 VAL A N 1
ATOM 3739 C CA . VAL A 1 240 ? -5.420 -15.076 0.738 1.00 5.42 260 VAL A CA 1
ATOM 3740 C C . VAL A 1 240 ? -5.982 -15.394 -0.640 1.00 6.72 260 VAL A C 1
ATOM 3741 O O . VAL A 1 240 ? -7.205 -15.442 -0.829 1.00 6.02 260 VAL A O 1
ATOM 3754 N N . GLU A 1 241 ? -5.109 -15.605 -1.624 1.00 6.44 261 GLU A N 1
ATOM 3755 C CA . GLU A 1 241 ? -5.581 -15.907 -2.964 1.00 6.57 261 GLU A CA 1
ATOM 3756 C C . GLU A 1 241 ? -6.317 -17.237 -3.019 1.00 6.55 261 GLU A C 1
ATOM 3757 O O . GLU A 1 241 ? -7.243 -17.377 -3.819 1.00 7.39 261 GLU A O 1
ATOM 3769 N N . TRP A 1 242 ? -5.964 -18.212 -2.168 1.00 6.94 262 TRP A N 1
ATOM 3770 C CA . TRP A 1 242 ? -6.760 -19.434 -2.109 1.00 7.16 262 TRP A CA 1
ATOM 3771 C C . TRP A 1 242 ? -8.170 -19.101 -1.666 1.00 7.05 262 TRP A C 1
ATOM 3772 O O . TRP A 1 242 ? -9.148 -19.576 -2.253 1.00 7.91 262 TRP A O 1
ATOM 3793 N N . ALA A 1 243 ? -8.298 -18.283 -0.622 1.00 5.78 263 ALA A N 1
ATOM 3794 C CA . ALA A 1 243 ? -9.627 -17.894 -0.170 1.00 6.03 263 ALA A CA 1
ATOM 3795 C C . ALA A 1 243 ? -10.403 -17.246 -1.301 1.00 6.17 263 ALA A C 1
ATOM 3796 O O . ALA A 1 243 ? -11.575 -17.566 -1.541 1.00 7.54 263 ALA A O 1
ATOM 3803 N N . GLN A 1 244 ? -9.766 -16.322 -2.007 1.00 7.09 264 GLN A N 1
ATOM 3804 C CA . GLN A 1 244 ? -10.408 -15.663 -3.137 1.00 8.00 264 GLN A CA 1
ATOM 3805 C C . GLN A 1 244 ? -10.875 -16.676 -4.172 1.00 9.64 264 GLN A C 1
ATOM 3806 O O . GLN A 1 244 ? -11.988 -16.580 -4.699 1.00 10.49 264 GLN A O 1
ATOM 3820 N N . ASP A 1 245 ? -10.012 -17.631 -4.508 1.00 7.65 265 ASP A N 1
ATOM 3821 C CA . ASP A 1 245 ? -10.277 -18.565 -5.592 1.00 9.72 265 ASP A CA 1
ATOM 3822 C C . ASP A 1 245 ? -11.299 -19.619 -5.207 1.00 8.64 265 ASP A C 1
ATOM 3823 O O . ASP A 1 245 ? -11.877 -20.259 -6.090 1.00 11.59 265 ASP A O 1
ATOM 3832 N N . ASN A 1 246 ? -11.534 -19.818 -3.916 1.00 8.26 266 ASN A N 1
ATOM 3833 C CA . ASN A 1 246 ? -12.396 -20.890 -3.439 1.00 8.51 266 ASN A CA 1
ATOM 3834 C C . ASN A 1 246 ? -13.621 -20.408 -2.673 1.00 10.36 266 ASN A C 1
ATOM 3835 O O . ASN A 1 246 ? -14.296 -21.224 -2.032 1.00 10.94 266 ASN A O 1
ATOM 3846 N N . GLY A 1 247 ? -13.935 -19.121 -2.736 1.00 8.36 267 GLY A N 1
ATOM 3847 C CA . GLY A 1 247 ? -15.230 -18.646 -2.282 1.00 8.78 267 GLY A CA 1
ATOM 3848 C C . GLY A 1 247 ? -15.420 -18.567 -0.788 1.00 8.53 267 GLY A C 1
ATOM 3849 O O . GLY A 1 247 ? -16.560 -18.644 -0.319 1.00 12.06 267 GLY A O 1
ATOM 3853 N N . VAL A 1 248 ? -14.347 -18.430 -0.023 1.00 7.82 268 VAL A N 1
ATOM 3854 C CA . VAL A 1 248 ? -14.446 -18.226 1.415 1.00 6.57 268 VAL A CA 1
ATOM 3855 C C . VAL A 1 248 ? -13.825 -16.871 1.754 1.00 6.66 268 VAL A C 1
ATOM 3856 O O . VAL A 1 248 ? -13.250 -16.188 0.898 1.00 7.68 268 VAL A O 1
ATOM 3869 N N . GLY A 1 249 ? -13.966 -16.480 3.018 1.00 5.96 269 GLY A N 1
ATOM 3870 C CA . GLY A 1 249 ? -13.461 -15.214 3.487 1.00 5.51 269 GLY A CA 1
ATOM 3871 C C . GLY A 1 249 ? -12.175 -15.351 4.276 1.00 4.75 269 GLY A C 1
ATOM 3872 O O . GLY A 1 249 ? -11.542 -16.409 4.334 1.00 6.00 269 GLY A O 1
ATOM 3876 N N . VAL A 1 250 ? -11.781 -14.239 4.891 1.00 4.90 270 VAL A N 1
ATOM 3877 C CA . VAL A 1 250 ? -10.506 -14.126 5.593 1.00 5.48 270 VAL A CA 1
ATOM 3878 C C . VAL A 1 250 ? -10.730 -13.393 6.904 1.00 4.84 270 VAL A C 1
ATOM 3879 O O . VAL A 1 250 ? -11.457 -12.394 6.951 1.00 4.76 270 VAL A O 1
ATOM 3892 N N . ALA A 1 251 ? -10.085 -13.888 7.955 1.00 4.08 271 ALA A N 1
ATOM 3893 C CA . ALA A 1 251 ? -10.085 -13.287 9.285 1.00 4.68 271 ALA A CA 1
ATOM 3894 C C . ALA A 1 251 ? -8.634 -12.983 9.617 1.00 7.03 271 ALA A C 1
ATOM 3895 O O . ALA A 1 251 ? -7.838 -13.898 9.828 1.00 7.40 271 ALA A O 1
ATOM 3902 N N . LEU A 1 252 ? -8.295 -11.707 9.729 1.00 5.16 272 LEU A N 1
ATOM 3903 C CA . LEU A 1 252 ? -6.921 -11.293 9.964 1.00 5.31 272 LEU A CA 1
ATOM 3904 C C . LEU A 1 252 ? -6.755 -10.951 11.444 1.00 5.90 272 LEU A C 1
ATOM 3905 O O . LEU A 1 252 ? -7.305 -9.957 11.931 1.00 5.50 272 LEU A O 1
ATOM 3921 N N . TRP A 1 253 ? -5.995 -11.773 12.156 1.00 4.85 273 TRP A N 1
ATOM 3922 C CA . TRP A 1 253 ? -5.634 -11.490 13.531 1.00 6.64 273 TRP A CA 1
ATOM 3923 C C . TRP A 1 253 ? -4.168 -11.050 13.494 1.00 7.16 273 TRP A C 1
ATOM 3924 O O . TRP A 1 253 ? -3.306 -11.897 13.266 1.00 7.13 273 TRP A O 1
ATOM 3945 N N . ASP A 1 254 ? -3.834 -9.769 13.704 1.00 6.70 274 ASP A N 1
ATOM 3946 C CA . ASP A 1 254 ? -4.753 -8.685 14.028 1.00 6.29 274 ASP A CA 1
ATOM 3947 C C . ASP A 1 254 ? -4.277 -7.389 13.376 1.00 6.11 274 ASP A C 1
ATOM 3948 O O . ASP A 1 254 ? -3.349 -7.389 12.547 1.00 6.09 274 ASP A O 1
ATOM 3957 N N . MET A 1 255 ? -4.922 -6.295 13.750 1.00 6.38 275 MET A N 1
ATOM 3958 C CA . MET A 1 255 ? -4.704 -5.013 13.094 1.00 7.23 275 MET A CA 1
ATOM 3959 C C . MET A 1 255 ? -3.388 -4.364 13.480 1.00 8.66 275 MET A C 1
ATOM 3960 O O . MET A 1 255 ? -3.116 -3.251 13.017 1.00 7.56 275 MET A O 1
ATOM 3974 N N . GLN A 1 256 ? -2.545 -5.025 14.267 1.00 7.67 276 GLN A N 1
ATOM 3975 C CA . GLN A 1 256 ? -1.197 -4.515 14.458 1.00 9.24 276 GLN A CA 1
ATOM 3976 C C . GLN A 1 256 ? -0.368 -4.601 13.179 1.00 8.00 276 GLN A C 1
ATOM 3977 O O . GLN A 1 256 ? 0.628 -3.883 13.055 1.00 9.50 276 GLN A O 1
ATOM 3991 N N . LEU A 1 257 ? -0.761 -5.444 12.225 1.00 8.14 277 LEU A N 1
ATOM 3992 C CA . LEU A 1 257 ? -0.106 -5.551 10.917 1.00 8.46 277 LEU A CA 1
ATOM 3993 C C . LEU A 1 257 ? 1.414 -5.590 11.065 1.00 8.01 277 LEU A C 1
ATOM 3994 O O . LEU A 1 257 ? 2.146 -4.798 10.483 1.00 9.92 277 LEU A O 1
ATOM 4010 N N . ARG A 1 258 ? 1.893 -6.545 11.852 1.00 8.05 278 ARG A N 1
ATOM 4011 C CA . ARG A 1 258 ? 3.284 -6.496 12.291 1.00 10.94 278 ARG A CA 1
ATOM 4012 C C . ARG A 1 258 ? 4.279 -6.904 11.214 1.00 12.59 278 ARG A C 1
ATOM 4013 O O . ARG A 1 258 ? 5.389 -6.361 11.178 1.00 13.27 278 ARG A O 1
ATOM 4034 N N . ASN A 1 259 ? 3.927 -7.850 10.352 1.00 9.53 279 ASN A N 1
ATOM 4035 C CA . ASN A 1 259 ? 4.821 -8.275 9.290 1.00 9.43 279 ASN A CA 1
ATOM 4036 C C . ASN A 1 259 ? 4.595 -7.418 8.056 1.00 11.29 279 ASN A C 1
ATOM 4037 O O . ASN A 1 259 ? 3.462 -7.081 7.724 1.00 9.81 279 ASN A O 1
ATOM 4048 N N . GLU A 1 260 ? 5.684 -7.077 7.365 1.00 12.70 280 GLU A N 1
ATOM 4049 C CA . GLU A 1 260 ? 5.568 -6.277 6.147 1.00 12.51 280 GLU A CA 1
ATOM 4050 C C . GLU A 1 260 ? 4.725 -6.961 5.079 1.00 9.35 280 GLU A C 1
ATOM 4051 O O . GLU A 1 260 ? 4.194 -6.279 4.193 1.00 10.58 280 GLU A O 1
ATOM 4063 N N . ALA A 1 261 ? 4.575 -8.286 5.142 1.00 8.57 281 ALA A N 1
ATOM 4064 C CA . ALA A 1 261 ? 3.706 -8.967 4.192 1.00 9.20 281 ALA A CA 1
ATOM 4065 C C . ALA A 1 261 ? 2.283 -8.435 4.252 1.00 8.78 281 ALA A C 1
ATOM 4066 O O . ALA A 1 261 ? 1.553 -8.515 3.261 1.00 9.89 281 ALA A O 1
ATOM 4073 N N . TRP A 1 262 ? 1.860 -7.890 5.398 1.00 8.47 282 TRP A N 1
ATOM 4074 C CA . TRP A 1 262 ? 0.515 -7.350 5.546 1.00 7.39 282 TRP A CA 1
ATOM 4075 C C . TRP A 1 262 ? 0.477 -5.832 5.413 1.00 8.05 282 TRP A C 1
ATOM 4076 O O . TRP A 1 262 ? -0.545 -5.214 5.759 1.00 7.76 282 TRP A O 1
ATOM 4097 N N . GLN A 1 263 ? 1.569 -5.233 4.919 1.00 8.99 283 GLN A N 1
ATOM 4098 C CA . GLN A 1 263 ? 1.687 -3.803 4.653 1.00 9.02 283 GLN A CA 1
ATOM 4099 C C . GLN A 1 263 ? 1.946 -3.549 3.174 1.00 12.32 283 GLN A C 1
ATOM 4100 O O . GLN A 1 263 ? 2.656 -2.617 2.805 1.00 13.86 283 GLN A O 1
ATOM 4114 N N . ARG A 1 264 ? 1.403 -4.393 2.317 1.00 12.09 284 ARG A N 1
ATOM 4115 C CA . ARG A 1 264 ? 1.704 -4.324 0.902 1.00 14.46 284 ARG A CA 1
ATOM 4116 C C . ARG A 1 264 ? 0.421 -4.275 0.102 1.00 10.39 284 ARG A C 1
ATOM 4117 O O . ARG A 1 264 ? -0.626 -4.786 0.518 1.00 11.32 284 ARG A O 1
ATOM 4138 N N . ARG A 1 265 ? 0.529 -3.660 -1.070 1.00 11.82 285 ARG A N 1
ATOM 4139 C CA . ARG A 1 265 ? -0.648 -3.390 -1.886 1.00 10.08 285 ARG A CA 1
ATOM 4140 C C . ARG A 1 265 ? -1.362 -4.672 -2.293 1.00 10.06 285 ARG A C 1
ATOM 4141 O O . ARG A 1 265 ? -2.585 -4.774 -2.181 1.00 9.97 285 ARG A O 1
ATOM 4162 N N . ASP A 1 266 ? -0.613 -5.667 -2.776 1.00 9.52 286 ASP A N 1
ATOM 4163 C CA . ASP A 1 266 ? -1.254 -6.761 -3.497 1.00 9.26 286 ASP A CA 1
ATOM 4164 C C . ASP A 1 266 ? -2.160 -7.578 -2.584 1.00 9.38 286 ASP A C 1
ATOM 4165 O O . ASP A 1 266 ? -3.245 -8.007 -2.996 1.00 8.96 286 ASP A O 1
ATOM 4174 N N . ILE A 1 267 ? -1.768 -7.769 -1.326 1.00 8.67 287 ILE A N 1
ATOM 4175 C CA . ILE A 1 267 ? -2.591 -8.567 -0.422 1.00 8.38 287 ILE A CA 1
ATOM 4176 C C . ILE A 1 267 ? -3.860 -7.808 -0.038 1.00 6.48 287 ILE A C 1
ATOM 4177 O O . ILE A 1 267 ? -4.942 -8.392 0.053 1.00 7.32 287 ILE A O 1
ATOM 4193 N N . TRP A 1 268 ? -3.760 -6.487 0.172 1.00 7.74 288 TRP A N 1
ATOM 4194 C CA . TRP A 1 268 ? -4.951 -5.683 0.450 1.00 7.36 288 TRP A CA 1
ATOM 4195 C C . TRP A 1 268 ? -5.835 -5.542 -0.777 1.00 7.06 288 TRP A C 1
ATOM 4196 O O . TRP A 1 268 ? -7.061 -5.493 -0.645 1.00 7.59 288 TRP A O 1
ATOM 4217 N N . LYS A 1 269 ? -5.243 -5.515 -1.966 1.00 8.28 289 LYS A N 1
ATOM 4218 C CA . LYS A 1 269 ? -6.051 -5.542 -3.180 1.00 9.32 289 LYS A CA 1
ATOM 4219 C C . LYS A 1 269 ? -6.829 -6.851 -3.276 1.00 8.16 289 LYS A C 1
ATOM 4220 O O . LYS A 1 269 ? -8.028 -6.853 -3.594 1.00 8.97 289 LYS A O 1
ATOM 4239 N N . ALA A 1 270 ? -6.171 -7.980 -2.997 1.00 8.66 290 ALA A N 1
ATOM 4240 C CA . ALA A 1 270 ? -6.872 -9.259 -3.030 1.00 7.44 290 ALA A CA 1
ATOM 4241 C C . ALA A 1 270 ? -7.995 -9.294 -2.008 1.00 7.73 290 ALA A C 1
ATOM 4242 O O . ALA A 1 270 ? -9.103 -9.759 -2.311 1.00 8.30 290 ALA A O 1
ATOM 4249 N N . LEU A 1 271 ? -7.732 -8.819 -0.786 1.00 7.22 291 LEU A N 1
ATOM 4250 C CA . LEU A 1 271 ? -8.794 -8.763 0.216 1.00 7.05 291 LEU A CA 1
ATOM 4251 C C . LEU A 1 271 ? -9.941 -7.884 -0.251 1.00 7.29 291 LEU A C 1
ATOM 4252 O O . LEU A 1 271 ? -11.112 -8.220 -0.035 1.00 7.10 291 LEU A O 1
ATOM 4268 N N . SER A 1 272 ? -9.628 -6.776 -0.914 1.00 7.57 292 SER A N 1
ATOM 4269 C CA A SER A 1 272 ? -10.696 -5.915 -1.409 0.78 7.85 292 SER A CA 1
ATOM 4270 C CA B SER A 1 272 ? -10.669 -5.897 -1.441 0.22 8.38 292 SER A CA 1
ATOM 4271 C C . SER A 1 272 ? -11.537 -6.619 -2.465 1.00 9.52 292 SER A C 1
ATOM 4272 O O . SER A 1 272 ? -12.747 -6.380 -2.540 1.00 9.58 292 SER A O 1
ATOM 4285 N N . GLU A 1 273 ? -10.930 -7.505 -3.263 1.00 8.09 293 GLU A N 1
ATOM 4286 C CA . GLU A 1 273 ? -11.683 -8.243 -4.271 1.00 10.26 293 GLU A CA 1
ATOM 4287 C C . GLU A 1 273 ? -12.527 -9.339 -3.634 1.00 10.26 293 GLU A C 1
ATOM 4288 O O . GLU A 1 273 ? -13.655 -9.595 -4.074 1.00 10.80 293 GLU A O 1
ATOM 4300 N N . ILE A 1 274 ? -12.005 -9.987 -2.593 1.00 8.43 294 ILE A N 1
ATOM 4301 C CA . ILE A 1 274 ? -12.809 -10.926 -1.822 1.00 8.75 294 ILE A CA 1
ATOM 4302 C C . ILE A 1 274 ? -14.003 -10.207 -1.219 1.00 9.45 294 ILE A C 1
ATOM 4303 O O . ILE A 1 274 ? -15.141 -10.689 -1.265 1.00 10.71 294 ILE A O 1
ATOM 4319 N N . ARG A 1 275 ? -13.759 -9.041 -0.638 1.00 8.61 295 ARG A N 1
ATOM 4320 C CA . ARG A 1 275 ? -14.808 -8.363 0.111 1.00 7.06 295 ARG A CA 1
ATOM 4321 C C . ARG A 1 275 ? -15.889 -7.822 -0.814 1.00 8.82 295 ARG A C 1
ATOM 4322 O O . ARG A 1 275 ? -17.087 -7.956 -0.533 1.00 10.50 295 ARG A O 1
ATOM 4343 N N . GLY A 1 276 ? -15.479 -7.157 -1.886 1.00 8.41 296 GLY A N 1
ATOM 4344 C CA . GLY A 1 276 ? -16.389 -6.471 -2.767 1.00 10.13 296 GLY A CA 1
ATOM 4345 C C . GLY A 1 276 ? -16.888 -5.157 -2.189 1.00 10.49 296 GLY A C 1
ATOM 4346 O O . GLY A 1 276 ? -16.562 -4.772 -1.061 1.00 10.28 296 GLY A O 1
ATOM 4350 N N . PRO A 1 277 ? -17.708 -4.450 -2.963 1.00 10.35 297 PRO A N 1
ATOM 4351 C CA . PRO A 1 277 ? -18.195 -3.130 -2.540 1.00 10.40 297 PRO A CA 1
ATOM 4352 C C . PRO A 1 277 ? -19.157 -3.215 -1.368 1.00 11.97 297 PRO A C 1
ATOM 4353 O O . PRO A 1 277 ? -19.888 -4.190 -1.197 1.00 10.91 297 PRO A O 1
ATOM 4364 N N . LEU A 1 278 ? -19.187 -2.144 -0.581 1.00 11.83 298 LEU A N 1
ATOM 4365 C CA . LEU A 1 278 ? -20.039 -2.062 0.595 1.00 11.08 298 LEU A CA 1
ATOM 4366 C C . LEU A 1 278 ? -21.028 -0.917 0.573 1.00 17.66 298 LEU A C 1
ATOM 4367 O O . LEU A 1 278 ? -21.993 -0.948 1.343 1.00 28.36 298 LEU A O 1
ATOM 4383 N N . GLY A 1 279 ? -20.818 0.089 -0.253 1.00 21.46 299 GLY A N 1
ATOM 4384 C CA . GLY A 1 279 ? -21.672 1.251 -0.171 1.00 22.13 299 GLY A CA 1
ATOM 4385 C C . GLY A 1 279 ? -20.876 2.513 -0.372 1.00 17.31 299 GLY A C 1
ATOM 4386 O O . GLY A 1 279 ? -19.644 2.487 -0.363 1.00 19.46 299 GLY A O 1
ATOM 4390 N N . THR A 1 280 ? -21.580 3.621 -0.546 1.00 14.03 300 THR A N 1
ATOM 4391 C CA . THR A 1 280 ? -20.927 4.885 -0.836 1.00 16.62 300 THR A CA 1
ATOM 4392 C C . THR A 1 280 ? -19.974 5.270 0.277 1.00 17.47 300 THR A C 1
ATOM 4393 O O . THR A 1 280 ? -20.331 5.243 1.461 1.00 17.46 300 THR A O 1
ATOM 4403 N N . THR A 1 281 ? -18.773 5.677 -0.110 1.00 13.86 301 THR A N 1
ATOM 4404 C CA . THR A 1 281 ? -17.816 6.198 0.854 1.00 14.44 301 THR A CA 1
ATOM 4405 C C . THR A 1 281 ? -18.100 7.671 1.099 1.00 14.81 301 THR A C 1
ATOM 4406 O O . THR A 1 281 ? -18.214 8.458 0.154 1.00 16.58 301 THR A O 1
ATOM 4416 N N . TYR A 1 282 ? -18.229 8.032 2.377 1.00 15.01 302 TYR A N 1
ATOM 4417 C CA . TYR A 1 282 ? -18.390 9.414 2.835 1.00 16.66 302 TYR A CA 1
ATOM 4418 C C . TYR A 1 282 ? -17.331 9.602 3.917 1.00 24.19 302 TYR A C 1
ATOM 4419 O O . TYR A 1 282 ? -17.562 9.283 5.086 1.00 23.75 302 TYR A O 1
ATOM 4436 N N . THR A 1 283 ? -16.162 10.090 3.527 1.00 28.56 303 THR A N 1
ATOM 4437 C CA . THR A 1 283 ? -15.134 10.415 4.506 1.00 36.59 303 THR A CA 1
ATOM 4438 C C . THR A 1 283 ? -15.458 11.753 5.159 1.00 44.68 303 THR A C 1
ATOM 4439 O O . THR A 1 283 ? -15.440 11.869 6.384 1.00 48.54 303 THR A O 1
#

Organism: NCBI:txid1313304

Secondary structure (DSSP, 8-state):
-EEEEE-SSSHHHHHHHHT--BTTB-HHHH-SEEEE--EEE-SSS-EEE---TTS-GGGSSHHHHHHHHHHHHTTTPEEEEEEES-BTB--HHHHHHHHSTTTHHHHHHHHHHHHHHTT--EEEEE--BTT---HHHHHHHHHHHHHHHHHHHHHT-EEEEEE-S-SSS--BS-GGGHHHHGGG-SEEEETTGGG-BTTS-GGGBHHHHHHHTTT-GGGEEEEEETT-SEETTEEHHHHHHHHHHHT-EEEEE-TT--SGGGSSHHHHHHHHHHH---S----